Protein AF-A0A438C7K4-F1 (afdb_monomer)

Mean predicted aligned error: 8.94 Å

Secondary structure (DSSP, 8-state):
------PPPEEE-HHHHSS-EEE---HHHHHHHHTT-PPPHHHHHHHHHHHHHHHHHTT-GGGEEE--HHHHTTTT--TT------B--EEEEETTTTEEEEE-TT--PPPHHHHHHHHHHHHHS--GGGTT--PPPEEEE---PPPSSSS-HHHHHHHHHHHHHH-GGGT-TT--SS-EEEEE---B-

Foldseek 3Di:
DDPDPDWDWDWDDCLQAVDIDIDTQDPVQVVCVVVVFAHDLVNLVVLSVVVLVVCVVVVNNQQEHEHRQVVLQPQPDDPDDDDPAFFKWKWKADQVQLAIETEGLQQDDDDVSSQVVVLVVCLVVHDPVQVPPSDHGHYHYDDAHHDPDRRCNSVSLSVVVVVCVVPVCVVPVDPDDGY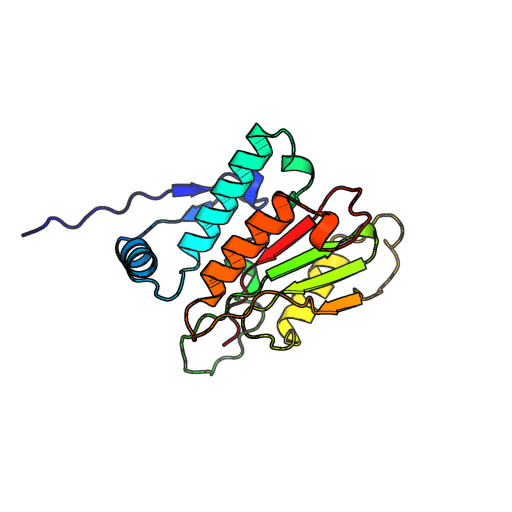TYINITHRDD

InterPro domains:
  IPR003653 Ulp1 protease family, C-terminal catalytic domain [PF02902] (84-170)
  IPR003653 Ulp1 protease family, C-terminal catalytic domain [PS50600] (1-164)
  IPR038765 Papain-like cysteine peptidase superfamily [SSF54001] (8-171)

Structure (mmCIF, N/CA/C/O backbone):
data_AF-A0A438C7K4-F1
#
_entry.id   AF-A0A438C7K4-F1
#
loop_
_atom_site.group_PDB
_atom_site.id
_atom_site.type_symbol
_atom_site.label_atom_id
_atom_site.label_alt_id
_atom_site.label_comp_id
_atom_site.label_asym_id
_atom_site.label_entity_id
_atom_site.label_seq_id
_atom_site.pdbx_PDB_ins_code
_atom_site.Cartn_x
_atom_site.Cartn_y
_atom_site.Cartn_z
_atom_site.occupancy
_atom_site.B_iso_or_equiv
_atom_site.auth_seq_id
_atom_site.auth_comp_id
_atom_site.auth_asym_id
_atom_site.auth_atom_id
_atom_site.pdbx_PDB_model_num
ATOM 1 N N . MET A 1 1 ? 29.108 11.171 -23.541 1.00 35.06 1 MET A N 1
ATOM 2 C CA . MET A 1 1 ? 29.163 11.151 -22.065 1.00 35.06 1 MET A CA 1
ATOM 3 C C . MET A 1 1 ? 27.904 11.819 -21.542 1.00 35.06 1 MET A C 1
ATOM 5 O O . MET A 1 1 ? 27.775 13.023 -21.698 1.00 35.06 1 MET A O 1
ATOM 9 N N . LEU A 1 2 ? 26.942 11.053 -21.024 1.00 44.28 2 LEU A N 1
ATOM 10 C CA . LEU A 1 2 ? 25.787 11.628 -20.329 1.00 44.28 2 LEU A CA 1
ATOM 11 C C . LEU A 1 2 ? 26.226 11.924 -18.895 1.00 44.28 2 LEU A C 1
ATOM 13 O O . LEU A 1 2 ? 26.740 11.038 -18.214 1.00 44.28 2 LEU A O 1
ATOM 17 N N . SER A 1 3 ? 26.110 13.189 -18.491 1.00 48.91 3 SER A N 1
ATOM 18 C CA . SER A 1 3 ? 26.437 13.666 -17.149 1.00 48.91 3 SER A CA 1
ATOM 19 C C . SER A 1 3 ? 25.719 12.830 -16.098 1.00 48.91 3 SER A C 1
ATOM 21 O O . SER A 1 3 ? 24.545 12.509 -16.274 1.00 48.91 3 SER A O 1
ATOM 23 N N . THR A 1 4 ? 26.400 12.534 -14.997 1.00 53.34 4 THR A N 1
ATOM 24 C CA . THR A 1 4 ? 25.807 11.967 -13.785 1.00 53.34 4 THR A CA 1
ATOM 25 C C . THR A 1 4 ? 24.569 12.780 -13.388 1.00 53.34 4 THR A C 1
ATOM 27 O O . THR A 1 4 ? 24.678 13.908 -12.904 1.00 53.34 4 THR A O 1
ATOM 30 N N . SER A 1 5 ? 23.375 12.245 -13.663 1.00 60.94 5 SER A N 1
ATOM 31 C CA . SER A 1 5 ? 22.113 12.883 -13.281 1.00 60.94 5 SER A CA 1
ATOM 32 C C . SER A 1 5 ? 22.090 13.022 -11.767 1.00 60.94 5 SER A C 1
ATOM 34 O O . SER A 1 5 ? 22.037 12.026 -11.048 1.00 60.94 5 SER A O 1
ATOM 36 N N . ARG A 1 6 ? 22.156 14.260 -11.269 1.00 68.25 6 ARG A N 1
ATOM 37 C CA . ARG A 1 6 ? 21.949 14.528 -9.846 1.00 68.25 6 ARG A CA 1
ATOM 38 C C . ARG A 1 6 ? 20.495 14.207 -9.536 1.00 68.25 6 ARG A C 1
ATOM 40 O O . ARG A 1 6 ? 19.589 14.845 -10.062 1.00 68.25 6 ARG A O 1
ATOM 47 N N . THR A 1 7 ? 20.274 13.210 -8.697 1.00 72.31 7 THR A N 1
ATOM 48 C CA . THR A 1 7 ? 18.949 12.888 -8.174 1.00 72.31 7 THR A CA 1
ATOM 49 C C . THR A 1 7 ? 18.556 13.970 -7.176 1.00 72.31 7 THR A C 1
ATOM 51 O O . THR A 1 7 ? 19.306 14.252 -6.238 1.00 72.31 7 THR A O 1
ATOM 54 N N . HIS A 1 8 ? 17.402 14.599 -7.377 1.00 80.38 8 HIS A N 1
ATOM 55 C CA . HIS A 1 8 ? 16.901 15.608 -6.451 1.00 80.38 8 HIS A CA 1
ATOM 56 C C . HIS A 1 8 ? 16.134 14.930 -5.310 1.00 80.38 8 HIS A C 1
ATOM 58 O O . HIS A 1 8 ? 15.210 14.162 -5.585 1.00 80.38 8 HIS A O 1
ATOM 64 N N . PRO A 1 9 ? 16.497 15.189 -4.040 1.00 86.19 9 PRO A N 1
ATOM 65 C CA . PRO A 1 9 ? 15.756 14.649 -2.915 1.00 86.19 9 PRO A CA 1
ATOM 66 C C . PRO A 1 9 ? 14.365 15.275 -2.869 1.00 86.19 9 PRO A C 1
ATOM 68 O O . PRO A 1 9 ? 14.196 16.473 -3.109 1.00 86.19 9 PRO A O 1
ATOM 71 N N . ILE A 1 10 ? 13.379 14.462 -2.520 1.00 88.31 10 ILE A N 1
ATOM 72 C CA . ILE A 1 10 ? 11.998 14.875 -2.334 1.00 88.31 10 ILE A CA 1
ATOM 73 C C . ILE A 1 10 ? 11.680 14.810 -0.844 1.00 88.31 10 ILE A C 1
ATOM 75 O O . ILE A 1 10 ? 11.920 13.801 -0.178 1.00 88.31 10 ILE A O 1
ATOM 79 N N . ASN A 1 11 ? 11.177 15.927 -0.324 1.00 91.50 11 ASN A N 1
ATOM 80 C CA . ASN A 1 11 ? 10.802 16.066 1.076 1.00 91.50 11 ASN A CA 1
ATOM 81 C C . ASN A 1 11 ? 9.341 15.644 1.231 1.00 91.50 11 ASN A C 1
ATOM 83 O O . ASN A 1 11 ? 8.454 16.302 0.683 1.00 91.50 11 ASN A O 1
ATOM 87 N N . PHE A 1 12 ? 9.110 14.562 1.965 1.00 91.75 12 PHE A N 1
ATOM 88 C CA . PHE A 1 12 ? 7.772 14.149 2.358 1.00 91.75 12 PHE A CA 1
ATOM 89 C C . PHE A 1 12 ? 7.345 14.946 3.595 1.00 91.75 12 PHE A C 1
ATOM 91 O O . PHE A 1 12 ? 8.105 14.991 4.570 1.00 91.75 12 PHE A O 1
ATOM 98 N N . PRO A 1 13 ? 6.172 15.597 3.551 1.00 89.94 13 PRO A N 1
ATOM 99 C CA . PRO A 1 13 ? 5.622 16.285 4.708 1.00 89.94 13 PRO A CA 1
ATOM 100 C C . PRO A 1 13 ? 5.129 15.289 5.768 1.00 89.94 13 PRO A C 1
ATOM 102 O O . PRO A 1 13 ? 4.917 14.107 5.493 1.00 89.94 13 PRO A O 1
ATOM 105 N N . ASP A 1 14 ? 4.986 15.781 6.995 1.00 89.94 14 ASP A N 1
ATOM 106 C CA . ASP A 1 14 ? 4.561 15.006 8.162 1.00 89.94 14 ASP A CA 1
ATOM 107 C C . ASP A 1 14 ? 3.074 14.624 8.137 1.00 89.94 14 ASP A C 1
ATOM 109 O O . ASP A 1 14 ? 2.692 13.613 8.719 1.00 89.94 14 ASP A O 1
ATOM 113 N N . ASP A 1 15 ? 2.241 15.364 7.411 1.00 87.69 15 ASP A N 1
ATOM 114 C CA . ASP A 1 15 ? 0.805 15.106 7.253 1.00 87.69 15 ASP A CA 1
ATOM 115 C C . ASP A 1 15 ? 0.465 13.790 6.524 1.00 87.69 15 ASP A C 1
ATOM 117 O O . ASP A 1 15 ? -0.642 13.269 6.682 1.00 87.69 15 ASP A O 1
ATOM 121 N N . VAL A 1 16 ? 1.407 13.208 5.772 1.00 88.69 16 VAL A N 1
ATOM 122 C CA . VAL A 1 16 ? 1.184 11.952 5.032 1.00 88.69 16 VAL A CA 1
ATOM 123 C C . VAL A 1 16 ? 1.319 10.728 5.937 1.00 88.69 16 VAL A C 1
ATOM 125 O O . VAL A 1 16 ? 0.455 9.851 5.921 1.00 88.69 16 VAL A O 1
ATOM 128 N N . PHE A 1 17 ? 2.416 10.654 6.698 1.00 87.12 17 PHE A N 1
ATOM 129 C CA . PHE A 1 17 ? 2.830 9.458 7.448 1.00 87.12 17 PHE A CA 1
ATOM 130 C C . PHE A 1 17 ? 2.999 9.696 8.957 1.00 87.12 17 PHE A C 1
ATOM 132 O O . PHE A 1 17 ? 3.372 8.778 9.683 1.00 87.12 17 PHE A O 1
ATOM 139 N N . GLY A 1 18 ? 2.750 10.915 9.439 1.00 85.12 18 GLY A N 1
ATOM 140 C CA . GLY A 1 18 ? 3.004 11.328 10.822 1.00 85.12 18 GLY A CA 1
ATOM 141 C C . GLY A 1 18 ? 4.457 11.722 11.105 1.00 85.12 18 GLY A C 1
ATOM 142 O O . GLY A 1 18 ? 4.770 12.125 12.222 1.00 85.12 18 GLY A O 1
ATOM 143 N N . GLU A 1 19 ? 5.345 11.622 10.114 1.00 86.31 19 GLU A N 1
ATOM 144 C CA . GLU A 1 19 ? 6.740 12.048 10.197 1.00 86.31 19 GLU A CA 1
ATOM 145 C C . GLU A 1 19 ? 7.201 12.643 8.864 1.00 86.31 19 GLU A C 1
ATOM 147 O O . GLU A 1 19 ? 6.805 12.180 7.791 1.00 86.31 19 GLU A O 1
ATOM 152 N N . SER A 1 20 ? 8.056 13.665 8.929 1.00 89.75 20 SER A N 1
ATOM 153 C CA . SER A 1 20 ? 8.717 14.190 7.735 1.00 89.75 20 SER A CA 1
ATOM 154 C C . SER A 1 20 ? 10.011 13.428 7.475 1.00 89.75 20 SER A C 1
ATOM 156 O O . SER A 1 20 ? 10.800 13.171 8.385 1.00 89.75 20 SER A O 1
ATOM 158 N N . PHE A 1 21 ? 10.257 13.077 6.218 1.00 90.25 21 PHE A N 1
ATOM 159 C CA . PHE A 1 21 ? 11.491 12.411 5.811 1.00 90.25 21 PHE A CA 1
ATOM 160 C C . PHE A 1 21 ? 11.859 12.768 4.374 1.00 90.25 21 PHE A C 1
ATOM 162 O O . PHE A 1 21 ? 11.089 13.377 3.630 1.00 90.25 21 PHE A O 1
ATOM 169 N N . LYS A 1 22 ? 13.079 12.404 3.976 1.00 90.31 22 LYS A N 1
ATOM 170 C CA . LYS A 1 22 ? 13.571 12.603 2.613 1.00 90.31 22 LYS A CA 1
ATOM 171 C C . LYS A 1 22 ? 13.694 11.266 1.913 1.00 90.31 22 LYS A C 1
ATOM 173 O O . LYS A 1 22 ? 14.242 10.322 2.472 1.00 90.31 22 LYS A O 1
ATOM 178 N N . THR A 1 23 ? 13.242 11.221 0.672 1.00 89.19 23 THR A N 1
ATOM 179 C CA . THR A 1 23 ? 13.499 10.106 -0.239 1.00 89.19 23 THR A CA 1
ATOM 180 C C . THR A 1 23 ? 13.877 10.651 -1.617 1.00 89.19 23 THR A C 1
ATOM 182 O O . THR A 1 23 ? 14.029 11.858 -1.802 1.00 89.19 23 THR A O 1
ATOM 185 N N . PHE A 1 24 ? 14.095 9.777 -2.585 1.00 88.88 24 PHE A N 1
ATOM 186 C CA . PHE A 1 24 ? 14.446 10.107 -3.959 1.00 88.88 24 PHE A CA 1
ATOM 187 C C . PHE A 1 24 ? 13.690 9.173 -4.903 1.00 88.88 24 PHE A C 1
ATOM 189 O O . PHE A 1 24 ? 13.264 8.091 -4.511 1.00 88.88 24 PHE A O 1
ATOM 196 N N . MET A 1 25 ? 13.484 9.612 -6.140 1.00 88.56 25 MET A N 1
ATOM 197 C CA . MET A 1 25 ? 12.988 8.755 -7.213 1.00 88.56 25 MET A CA 1
ATOM 198 C C . MET A 1 25 ? 14.114 8.587 -8.222 1.00 88.56 25 MET A C 1
ATOM 200 O O . MET A 1 25 ? 14.602 9.576 -8.774 1.00 88.56 25 MET A O 1
ATOM 204 N N . MET A 1 26 ? 14.561 7.350 -8.405 1.00 88.31 26 MET A N 1
ATOM 205 C CA . MET A 1 26 ? 15.666 7.025 -9.295 1.00 88.31 26 MET A CA 1
ATOM 206 C C . MET A 1 26 ? 15.185 6.824 -10.733 1.00 88.31 26 MET A C 1
ATOM 208 O O . MET A 1 26 ? 13.999 6.619 -11.001 1.00 88.31 26 MET A O 1
ATOM 212 N N . LYS A 1 27 ? 16.121 6.859 -11.685 1.00 89.38 27 LYS A N 1
ATOM 213 C CA . LYS A 1 27 ? 15.822 6.523 -13.083 1.00 89.38 27 LYS A CA 1
ATOM 214 C C . LYS A 1 27 ? 15.345 5.073 -13.189 1.00 89.38 27 LYS A C 1
ATOM 216 O O . LYS A 1 27 ? 14.398 4.792 -13.911 1.00 89.38 27 LYS A O 1
ATOM 221 N N . GLU A 1 28 ? 15.956 4.193 -12.409 1.00 88.75 28 GLU A N 1
ATOM 222 C CA . GLU A 1 28 ? 15.662 2.767 -12.319 1.00 88.75 28 GLU A CA 1
ATOM 223 C C . GLU A 1 28 ? 14.234 2.520 -11.812 1.00 88.75 28 GLU A C 1
ATOM 225 O O . GLU A 1 28 ? 13.537 1.668 -12.356 1.00 88.75 28 GLU A O 1
ATOM 230 N N . ASP A 1 29 ? 13.757 3.314 -10.842 1.00 90.31 29 ASP A N 1
ATOM 231 C CA . ASP A 1 29 ? 12.365 3.266 -10.367 1.00 90.31 29 ASP A CA 1
ATOM 232 C C . ASP A 1 29 ? 11.384 3.498 -11.528 1.00 90.31 29 ASP A C 1
ATOM 234 O O . ASP A 1 29 ? 10.427 2.747 -11.726 1.00 90.31 29 ASP A O 1
ATOM 238 N N . MET A 1 30 ? 11.660 4.514 -12.349 1.00 91.06 30 MET A N 1
ATOM 239 C CA . MET A 1 30 ? 10.835 4.849 -13.511 1.00 91.06 30 MET A CA 1
ATOM 240 C C . MET A 1 30 ? 10.937 3.784 -14.606 1.00 91.06 30 MET A C 1
ATOM 242 O O . MET A 1 30 ? 9.923 3.415 -15.195 1.00 91.06 30 MET A O 1
ATOM 246 N N . GLU A 1 31 ? 12.139 3.263 -14.863 1.00 92.88 31 GLU A N 1
ATOM 247 C CA . GLU A 1 31 ? 12.378 2.190 -15.833 1.00 92.88 31 GLU A CA 1
ATOM 248 C C . GLU A 1 31 ? 11.637 0.898 -15.463 1.00 92.88 31 GLU A C 1
ATOM 250 O O . GLU A 1 31 ? 11.093 0.233 -16.350 1.00 92.88 31 GLU A O 1
ATOM 255 N N . MET A 1 32 ? 11.556 0.563 -14.171 1.00 91.06 32 MET A N 1
ATOM 256 C CA . MET A 1 32 ? 10.768 -0.571 -13.686 1.00 91.06 32 MET A CA 1
ATOM 257 C C . MET A 1 32 ? 9.273 -0.373 -13.953 1.00 91.06 32 MET A C 1
ATOM 259 O O . MET A 1 32 ? 8.646 -1.272 -14.514 1.00 91.06 32 MET A O 1
ATOM 263 N N . ILE A 1 33 ? 8.727 0.813 -13.653 1.00 93.06 33 ILE A N 1
ATOM 264 C CA . ILE A 1 33 ? 7.311 1.135 -13.899 1.00 93.06 33 ILE A CA 1
ATOM 265 C C . ILE A 1 33 ? 6.956 1.054 -15.388 1.00 93.06 33 ILE A C 1
ATOM 267 O O . ILE A 1 33 ? 5.996 0.379 -15.757 1.00 93.06 33 ILE A O 1
ATOM 271 N N . ILE A 1 34 ? 7.720 1.716 -16.266 1.00 94.50 34 ILE A N 1
ATOM 272 C CA . ILE A 1 34 ? 7.406 1.738 -17.709 1.00 94.50 34 ILE A CA 1
ATOM 273 C C . ILE A 1 34 ? 7.586 0.367 -18.368 1.00 94.50 34 ILE A C 1
ATOM 275 O O . ILE A 1 34 ? 6.942 0.079 -19.373 1.00 94.50 34 ILE A O 1
ATOM 279 N N . SER A 1 35 ? 8.439 -0.484 -17.792 1.00 95.12 35 SER A N 1
ATOM 280 C CA . SER A 1 35 ? 8.675 -1.849 -18.268 1.00 95.12 35 SER A CA 1
ATOM 281 C C . SER A 1 35 ? 7.743 -2.876 -17.621 1.00 95.12 35 SER A C 1
ATOM 283 O O . SER A 1 35 ? 7.927 -4.067 -17.853 1.00 95.12 35 SER A O 1
ATOM 285 N N . SER A 1 36 ? 6.770 -2.446 -16.803 1.00 92.25 36 SER A N 1
ATOM 286 C CA . SER A 1 36 ? 5.857 -3.333 -16.061 1.00 92.25 36 SER A CA 1
ATOM 287 C C . SER A 1 36 ? 6.584 -4.383 -15.202 1.00 92.25 36 SER A C 1
ATOM 289 O O . SER A 1 36 ? 6.162 -5.532 -15.116 1.00 92.25 36 SER A O 1
ATOM 291 N N . LYS A 1 37 ? 7.704 -3.993 -14.582 1.00 92.69 37 LYS A N 1
ATOM 292 C CA . LYS A 1 37 ? 8.476 -4.813 -13.629 1.00 92.69 37 LYS A CA 1
ATOM 293 C C . LYS A 1 37 ? 8.071 -4.509 -12.186 1.00 92.69 37 LYS A C 1
ATOM 295 O O . LYS A 1 37 ? 7.199 -3.676 -11.965 1.00 92.69 37 LYS A O 1
ATOM 300 N N . GLU A 1 38 ? 8.703 -5.166 -11.215 1.00 90.56 38 GLU A N 1
ATOM 301 C CA . GLU A 1 38 ? 8.428 -4.975 -9.786 1.00 90.56 38 GLU A CA 1
ATOM 302 C C . GLU A 1 38 ? 8.409 -3.490 -9.387 1.00 90.56 38 GLU A C 1
ATOM 304 O O . GLU A 1 38 ? 9.283 -2.707 -9.759 1.00 90.56 38 GLU A O 1
ATOM 309 N N . VAL A 1 39 ? 7.384 -3.097 -8.630 1.00 90.50 39 VAL A N 1
ATOM 310 C CA . VAL A 1 39 ? 7.235 -1.721 -8.143 1.00 90.50 39 VAL A CA 1
ATOM 311 C C . VAL A 1 39 ? 8.117 -1.527 -6.917 1.00 90.50 39 VAL A C 1
ATOM 313 O O . VAL A 1 39 ? 8.021 -2.289 -5.954 1.00 90.50 39 VAL A O 1
ATOM 316 N N . SER A 1 40 ? 8.940 -0.479 -6.917 1.00 88.38 40 SER A N 1
ATOM 317 C CA . SER A 1 40 ? 9.793 -0.168 -5.772 1.00 88.38 40 SER A CA 1
ATOM 318 C C . SER A 1 40 ? 9.025 0.479 -4.618 1.00 88.38 40 SER A C 1
ATOM 320 O O . SER A 1 40 ? 7.977 1.108 -4.798 1.00 88.38 40 SER A O 1
ATOM 322 N N . SER A 1 41 ? 9.601 0.404 -3.417 1.00 85.50 41 SER A N 1
ATOM 323 C CA . SER A 1 41 ? 9.055 1.070 -2.230 1.0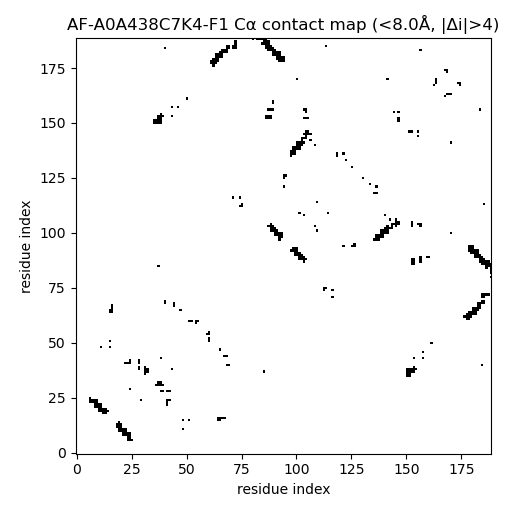0 85.50 41 SER A CA 1
ATOM 324 C C . SER A 1 41 ? 8.920 2.577 -2.419 1.00 85.50 41 SER A C 1
ATOM 326 O O . SER A 1 41 ? 7.932 3.162 -1.981 1.00 85.50 41 SER A O 1
ATOM 328 N N . ASN A 1 42 ? 9.869 3.207 -3.119 1.00 88.50 42 ASN A N 1
ATOM 329 C CA . ASN A 1 42 ? 9.802 4.633 -3.421 1.00 88.50 42 ASN A CA 1
ATOM 330 C C . ASN A 1 42 ? 8.579 4.949 -4.286 1.00 88.50 42 ASN A C 1
ATOM 332 O O . ASN A 1 42 ? 7.824 5.857 -3.949 1.00 88.50 42 ASN A O 1
ATOM 336 N N . CYS A 1 43 ? 8.322 4.171 -5.343 1.00 91.62 43 CYS A N 1
ATOM 337 C CA . CYS A 1 43 ? 7.127 4.341 -6.172 1.00 91.62 43 CYS A CA 1
ATOM 338 C C . CYS A 1 43 ? 5.828 4.229 -5.360 1.00 91.62 43 CYS A C 1
ATOM 340 O O . CYS A 1 43 ? 4.936 5.063 -5.527 1.00 91.62 43 CYS A O 1
ATOM 342 N N . ILE A 1 44 ? 5.731 3.253 -4.449 1.00 91.12 44 ILE A N 1
ATOM 343 C CA . ILE A 1 44 ? 4.569 3.109 -3.558 1.00 91.12 44 ILE A CA 1
ATOM 344 C C . ILE A 1 44 ? 4.415 4.331 -2.641 1.00 91.12 44 ILE A C 1
ATOM 346 O O . ILE A 1 44 ? 3.311 4.867 -2.532 1.00 91.12 44 ILE A O 1
ATOM 350 N N . LEU A 1 45 ? 5.504 4.821 -2.035 1.00 91.12 45 LEU A N 1
ATOM 351 C CA . LEU A 1 45 ? 5.491 6.026 -1.194 1.00 91.12 45 LEU A CA 1
ATOM 352 C C . LEU A 1 45 ? 4.989 7.254 -1.963 1.00 91.12 45 LEU A C 1
ATOM 354 O O . LEU A 1 45 ? 4.095 7.956 -1.485 1.00 91.12 45 LEU A O 1
ATOM 358 N N . TYR A 1 46 ? 5.502 7.493 -3.175 1.00 92.69 46 TYR A N 1
ATOM 359 C CA . TYR A 1 46 ? 5.026 8.590 -4.028 1.00 92.69 46 TYR A CA 1
ATOM 360 C C . TYR A 1 46 ? 3.554 8.445 -4.382 1.00 92.69 46 TYR A C 1
ATOM 362 O O . TYR A 1 46 ? 2.820 9.435 -4.394 1.00 92.69 46 TYR A O 1
ATOM 370 N N . TYR A 1 47 ? 3.104 7.223 -4.655 1.00 94.38 47 TYR A N 1
ATOM 371 C CA . TYR A 1 47 ? 1.712 6.979 -4.984 1.00 94.38 47 TYR A CA 1
ATOM 372 C C . TYR A 1 47 ? 0.779 7.237 -3.794 1.00 94.38 47 TYR A C 1
ATOM 374 O O . TYR A 1 47 ? -0.267 7.864 -3.965 1.00 94.38 47 TYR A O 1
ATOM 382 N N . ILE A 1 48 ? 1.174 6.827 -2.586 1.00 92.94 48 ILE A N 1
ATOM 383 C CA . ILE A 1 48 ? 0.452 7.148 -1.348 1.00 92.94 48 ILE A CA 1
ATOM 384 C C . ILE A 1 48 ? 0.364 8.664 -1.162 1.00 92.94 48 ILE A C 1
ATOM 386 O O . ILE A 1 48 ? -0.725 9.188 -0.933 1.00 92.94 48 ILE A O 1
ATOM 390 N N . TRP A 1 49 ? 1.471 9.389 -1.331 1.00 93.62 49 TRP A N 1
ATOM 391 C CA . TRP A 1 49 ? 1.458 10.848 -1.214 1.00 93.62 49 TRP A CA 1
ATOM 392 C C . TRP A 1 49 ? 0.559 11.510 -2.261 1.00 93.62 49 TRP A C 1
ATOM 394 O O . TRP A 1 49 ? -0.208 12.418 -1.941 1.00 93.62 49 TRP A O 1
ATOM 404 N N . HIS A 1 50 ? 0.570 11.014 -3.499 1.00 94.44 50 HIS A N 1
ATOM 405 C CA . HIS A 1 50 ? -0.350 11.462 -4.544 1.00 94.44 50 HIS A CA 1
ATOM 406 C C . HIS A 1 50 ? -1.821 11.243 -4.165 1.00 94.44 50 HIS A C 1
ATOM 408 O O . HIS A 1 50 ? -2.646 12.141 -4.343 1.00 94.44 50 HIS A O 1
ATOM 414 N N . LEU A 1 51 ? -2.165 10.075 -3.613 1.00 93.88 51 LEU A N 1
ATOM 415 C CA . LEU A 1 51 ? -3.513 9.801 -3.110 1.00 93.88 51 LEU A CA 1
ATOM 416 C C . LEU A 1 51 ? -3.881 10.716 -1.936 1.00 93.88 51 LEU A C 1
ATOM 418 O O . LEU A 1 51 ? -4.985 11.256 -1.916 1.00 93.88 51 LEU A O 1
ATOM 422 N N . HIS A 1 52 ? -2.959 10.937 -0.999 1.00 91.38 52 HIS A N 1
ATOM 423 C CA . HIS A 1 52 ? -3.157 11.836 0.134 1.00 91.38 52 HIS A CA 1
ATOM 424 C C . HIS A 1 52 ? -3.450 13.273 -0.321 1.00 91.38 52 HIS A C 1
ATOM 426 O O . HIS A 1 52 ? -4.421 13.876 0.130 1.00 91.38 52 HIS A O 1
ATOM 432 N N . ARG A 1 53 ? -2.706 13.798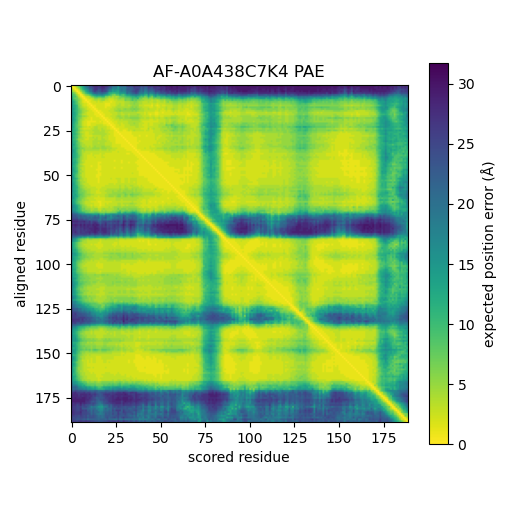 -1.303 1.00 94.19 53 ARG A N 1
ATOM 433 C CA . ARG A 1 53 ? -2.985 15.122 -1.884 1.00 94.19 53 ARG A CA 1
ATOM 434 C C . ARG A 1 53 ? -4.384 15.212 -2.489 1.00 94.19 53 ARG A C 1
ATOM 436 O O . ARG A 1 53 ? -5.097 16.175 -2.236 1.00 94.19 53 ARG A O 1
ATOM 443 N N . LYS A 1 54 ? -4.821 14.176 -3.209 1.00 94.31 54 LYS A N 1
ATOM 444 C CA . LYS A 1 54 ? -6.199 14.115 -3.725 1.00 94.31 54 LYS A CA 1
ATOM 445 C C . LYS A 1 54 ? -7.246 14.095 -2.614 1.00 94.31 54 LYS A C 1
ATOM 447 O O . LYS A 1 54 ? -8.318 14.671 -2.778 1.00 94.31 54 LYS A O 1
ATOM 452 N N . LEU A 1 55 ? -6.954 13.432 -1.497 1.00 90.38 55 LEU A N 1
ATOM 453 C CA . LEU A 1 55 ? -7.828 13.431 -0.328 1.00 90.38 55 LEU A CA 1
ATOM 454 C C . LEU A 1 55 ? -7.894 14.811 0.336 1.00 90.38 55 LEU A C 1
ATOM 456 O O . LEU A 1 55 ? -8.976 15.197 0.776 1.00 90.38 55 LEU A O 1
ATOM 460 N N 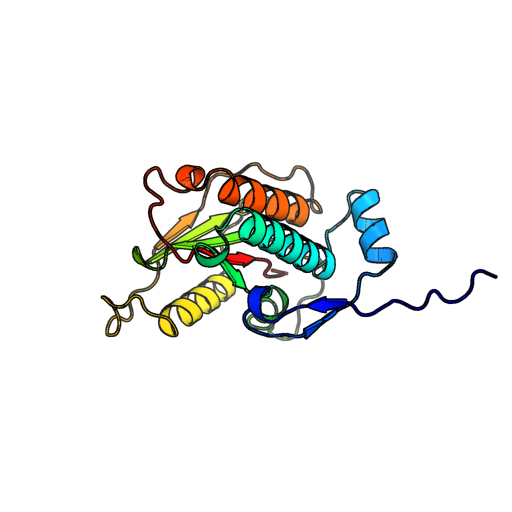. ILE A 1 56 ? -6.791 15.566 0.383 1.00 92.50 56 ILE A N 1
ATOM 461 C CA . ILE A 1 56 ? -6.789 16.964 0.846 1.00 92.50 56 ILE A CA 1
ATOM 462 C C . ILE A 1 56 ? -7.698 17.810 -0.049 1.00 92.50 56 ILE A C 1
ATOM 464 O O . ILE A 1 56 ? -8.617 18.454 0.458 1.00 92.50 56 ILE A O 1
ATOM 468 N N . ASP A 1 57 ? -7.505 17.744 -1.369 1.00 95.50 57 ASP A N 1
ATOM 469 C CA . ASP A 1 57 ? -8.303 18.504 -2.340 1.00 95.50 57 ASP A CA 1
ATOM 470 C C . ASP A 1 57 ? -9.804 18.176 -2.220 1.00 95.50 57 ASP A C 1
ATOM 472 O O . ASP A 1 57 ? -10.663 19.055 -2.309 1.00 95.50 57 ASP A O 1
ATOM 476 N N . ALA A 1 58 ? -10.127 16.909 -1.943 1.00 92.00 58 ALA A N 1
ATOM 477 C CA . ALA A 1 58 ? -11.491 16.434 -1.722 1.00 92.00 58 ALA A CA 1
ATOM 478 C C . ALA A 1 58 ? -12.045 16.712 -0.309 1.00 92.00 58 ALA A C 1
ATOM 480 O O . ALA A 1 58 ? -13.199 16.371 -0.042 1.00 92.00 58 ALA A O 1
ATOM 481 N N . LYS A 1 59 ? -11.259 17.300 0.607 1.00 91.69 59 LYS A N 1
ATOM 482 C CA . LYS A 1 59 ? -11.595 17.487 2.037 1.00 91.69 59 LYS A CA 1
ATOM 483 C C . LYS A 1 59 ? -11.945 16.174 2.750 1.00 91.69 59 LYS A C 1
ATOM 485 O O . LYS A 1 59 ? -12.869 16.095 3.559 1.00 91.69 59 LYS A O 1
ATOM 490 N N . GLN A 1 60 ? -11.217 15.117 2.411 1.00 85.69 60 GLN A N 1
ATOM 491 C CA . GLN A 1 60 ? -11.388 13.762 2.933 1.00 85.69 60 GLN A CA 1
ATOM 492 C C . GLN A 1 60 ? -10.141 13.222 3.642 1.00 85.69 60 GLN A C 1
ATOM 494 O O . GLN A 1 60 ? -10.198 12.104 4.150 1.00 85.69 60 GLN A O 1
ATOM 499 N N . ALA A 1 61 ? -9.046 13.988 3.708 1.00 83.25 61 ALA A N 1
ATOM 500 C CA . ALA A 1 61 ? -7.777 13.555 4.301 1.00 83.25 61 ALA A CA 1
ATOM 501 C C . ALA A 1 61 ? -7.931 13.013 5.731 1.00 83.25 61 ALA A C 1
ATOM 503 O O . ALA A 1 61 ? -7.436 11.932 6.018 1.00 83.25 61 ALA A O 1
ATOM 504 N N . GLU A 1 62 ? -8.732 13.663 6.581 1.00 82.12 62 GLU A N 1
ATOM 505 C CA . GLU A 1 62 ? -8.975 13.247 7.977 1.00 82.12 62 GLU A CA 1
ATOM 506 C C . GLU A 1 62 ? -9.605 11.849 8.129 1.00 82.12 62 GLU A C 1
ATOM 508 O O . GLU A 1 62 ? -9.661 11.286 9.224 1.00 82.12 62 GLU A O 1
ATOM 513 N N . ARG A 1 63 ? -10.126 11.266 7.043 1.00 79.94 63 ARG A N 1
ATOM 514 C CA . ARG A 1 63 ? -10.727 9.927 7.069 1.00 79.94 63 ARG A CA 1
ATOM 515 C C . ARG A 1 63 ? -9.688 8.813 6.970 1.00 79.94 63 ARG A C 1
ATOM 517 O O . ARG A 1 63 ? -10.007 7.681 7.339 1.00 79.94 63 ARG A O 1
ATOM 524 N N . TYR A 1 64 ? -8.483 9.118 6.500 1.00 83.69 64 TYR A N 1
ATOM 525 C CA . TYR A 1 64 ? -7.455 8.140 6.164 1.00 83.69 64 TYR A CA 1
ATOM 526 C C . TYR A 1 64 ? -6.145 8.472 6.871 1.00 83.69 64 TYR A C 1
ATOM 528 O O . TYR A 1 64 ? -5.761 9.628 6.991 1.00 83.69 64 TYR A O 1
ATOM 536 N N . VAL A 1 65 ? -5.448 7.433 7.308 1.00 83.81 65 VAL A N 1
ATOM 537 C CA . VAL A 1 65 ? -4.099 7.501 7.860 1.00 83.81 65 VAL A CA 1
ATOM 538 C C . VAL A 1 65 ? -3.258 6.498 7.083 1.00 83.81 65 VAL A C 1
ATOM 540 O O . VAL A 1 65 ? -3.664 5.350 6.898 1.00 83.81 65 VAL A O 1
ATOM 543 N N . PHE A 1 66 ? -2.094 6.918 6.608 1.00 86.56 66 PHE A N 1
ATOM 544 C CA . PHE A 1 66 ? -1.168 6.030 5.916 1.00 86.56 66 PHE A CA 1
ATOM 545 C C . PHE A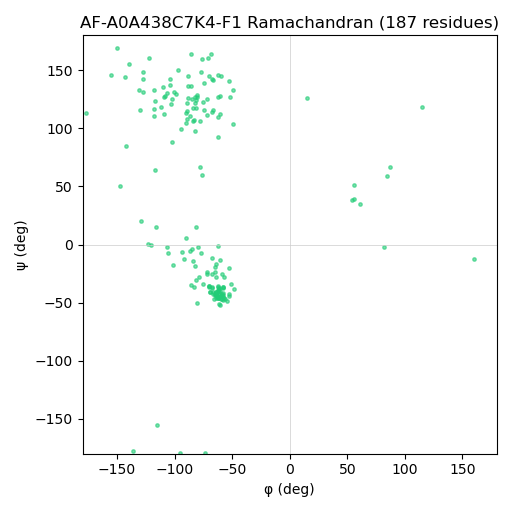 1 66 ? -0.005 5.671 6.830 1.00 86.56 66 PHE A C 1
ATOM 547 O O . PHE A 1 66 ? 0.483 6.504 7.588 1.00 86.56 66 PHE A O 1
ATOM 554 N N . VAL A 1 67 ? 0.448 4.423 6.742 1.00 83.19 67 VAL A N 1
ATOM 555 C CA . VAL A 1 67 ? 1.660 3.960 7.422 1.00 83.19 67 VAL A CA 1
ATOM 556 C C . VAL A 1 67 ? 2.777 3.834 6.400 1.00 83.19 67 VAL A C 1
ATOM 558 O O . VAL A 1 67 ? 2.561 3.340 5.294 1.00 83.19 67 VAL A O 1
ATOM 561 N N . ASN A 1 68 ? 3.973 4.283 6.772 1.00 83.50 68 ASN A N 1
ATOM 562 C CA . ASN A 1 68 ? 5.149 4.183 5.923 1.00 83.50 68 ASN A CA 1
ATOM 563 C C . ASN A 1 68 ? 5.564 2.698 5.750 1.00 83.50 68 ASN A C 1
ATOM 565 O O . ASN A 1 68 ? 5.996 2.093 6.738 1.00 83.50 68 ASN A O 1
ATOM 569 N N . PRO A 1 69 ? 5.491 2.103 4.534 1.00 77.69 69 PRO A N 1
ATOM 570 C CA . PRO A 1 69 ? 5.903 0.716 4.264 1.00 77.69 69 PRO A CA 1
ATOM 571 C C . PRO A 1 69 ? 7.278 0.346 4.820 1.00 77.69 69 PRO A C 1
ATOM 573 O O . PRO A 1 69 ? 7.487 -0.756 5.331 1.00 77.69 69 PRO A O 1
ATOM 576 N N . ALA A 1 70 ? 8.230 1.279 4.743 1.00 72.12 70 ALA A N 1
ATOM 577 C CA . ALA A 1 70 ? 9.616 1.026 5.114 1.00 72.12 70 ALA A CA 1
ATOM 578 C C . ALA A 1 70 ? 9.795 0.712 6.610 1.00 72.12 70 ALA A C 1
ATOM 580 O O . ALA A 1 70 ? 10.772 0.062 6.985 1.00 72.12 70 ALA A O 1
ATOM 581 N N . LEU A 1 71 ? 8.860 1.147 7.462 1.00 67.69 71 LEU A N 1
ATOM 582 C CA . LEU A 1 71 ? 8.883 0.869 8.900 1.00 67.69 71 LEU A CA 1
ATOM 583 C C . LEU A 1 71 ? 8.386 -0.543 9.231 1.00 67.69 71 LEU A C 1
ATOM 585 O O . LEU A 1 71 ? 8.806 -1.128 10.224 1.00 67.69 71 LEU A O 1
ATOM 589 N N . VAL A 1 72 ? 7.518 -1.103 8.390 1.00 65.62 72 VAL A N 1
ATOM 590 C CA . VAL A 1 72 ? 6.872 -2.402 8.623 1.00 65.62 72 VAL A CA 1
ATOM 591 C C . VAL A 1 72 ? 7.766 -3.547 8.131 1.00 65.62 72 VAL A C 1
ATOM 593 O O . VAL A 1 72 ? 7.864 -4.584 8.778 1.00 65.62 72 VAL A O 1
ATOM 596 N N . SER A 1 73 ? 8.514 -3.327 7.044 1.00 58.44 73 SER A N 1
ATOM 597 C CA . SER A 1 73 ? 9.428 -4.316 6.448 1.00 58.44 73 SER A CA 1
ATOM 598 C C . SER A 1 73 ? 10.613 -4.736 7.338 1.00 58.44 73 SER A C 1
ATOM 600 O O . SER A 1 73 ? 11.239 -5.751 7.053 1.00 58.44 73 SER A O 1
ATOM 602 N N . LYS A 1 74 ? 10.957 -3.982 8.393 1.00 51.00 74 LYS A N 1
ATOM 603 C CA . LYS A 1 74 ? 12.109 -4.280 9.274 1.00 51.00 74 LYS A CA 1
ATOM 604 C C . LYS A 1 74 ? 11.775 -5.145 10.490 1.00 51.00 74 LYS A C 1
ATOM 606 O O . LYS A 1 74 ? 12.690 -5.614 11.157 1.00 51.00 74 LYS A O 1
ATOM 611 N N . ALA A 1 75 ? 10.496 -5.348 10.796 1.00 43.25 75 ALA A N 1
ATOM 612 C CA . ALA A 1 75 ? 10.073 -6.030 12.018 1.00 43.25 75 ALA A CA 1
ATOM 613 C C . ALA A 1 75 ? 10.048 -7.573 11.913 1.00 43.25 75 ALA A C 1
ATOM 615 O O . ALA A 1 75 ? 9.821 -8.221 12.927 1.00 43.25 75 ALA A O 1
ATOM 616 N N . GLY A 1 76 ? 10.323 -8.152 10.732 1.00 43.88 76 GLY A N 1
ATOM 617 C CA . GLY A 1 76 ? 10.311 -9.607 10.482 1.00 43.88 76 GLY A CA 1
ATOM 618 C C . GLY A 1 76 ? 11.661 -10.234 10.091 1.00 43.88 76 GLY A C 1
ATOM 619 O O . GLY A 1 76 ? 11.691 -11.335 9.554 1.00 43.88 76 GLY A O 1
ATOM 620 N N . MET A 1 77 ? 12.800 -9.555 10.287 1.00 41.47 77 MET A N 1
ATOM 621 C CA . MET A 1 77 ? 14.094 -10.090 9.830 1.00 41.47 77 MET A CA 1
ATOM 622 C C . MET A 1 77 ? 14.843 -10.855 10.929 1.00 41.47 77 MET A C 1
ATOM 624 O O . MET A 1 77 ? 15.555 -10.266 11.740 1.00 41.47 77 MET A O 1
ATOM 628 N N . GLY A 1 78 ? 14.744 -12.186 10.888 1.00 39.06 78 GLY A N 1
ATOM 629 C CA . GLY A 1 78 ? 15.866 -13.055 11.244 1.00 39.06 78 GLY A CA 1
ATOM 630 C C . GLY A 1 78 ? 16.908 -13.036 10.117 1.00 39.06 78 GLY A C 1
ATOM 631 O O . GLY A 1 78 ? 16.557 -13.026 8.938 1.00 39.06 78 GLY A O 1
ATOM 632 N N . GLU A 1 79 ? 18.194 -12.988 10.458 1.00 38.44 79 GLU A N 1
ATOM 633 C CA . GLU A 1 79 ? 19.296 -13.019 9.490 1.00 38.44 79 GLU A CA 1
ATOM 634 C C . GLU A 1 79 ? 19.284 -14.351 8.707 1.00 38.44 79 GLU A C 1
ATOM 636 O O . GLU A 1 79 ? 19.612 -15.388 9.281 1.00 38.44 79 GLU A O 1
ATOM 641 N N . GLY A 1 80 ? 18.939 -14.370 7.407 1.00 40.38 80 GLY A N 1
ATOM 642 C CA . GLY A 1 80 ? 19.297 -15.543 6.589 1.00 40.38 80 GLY A CA 1
ATOM 643 C C . GLY A 1 80 ? 18.594 -15.874 5.267 1.00 40.38 80 GLY A C 1
ATOM 644 O O . GLY A 1 80 ? 19.133 -16.723 4.558 1.00 40.38 80 GLY A O 1
ATOM 645 N N . SER A 1 81 ? 17.462 -15.289 4.864 1.00 38.38 81 SER A N 1
ATOM 646 C CA . SER A 1 81 ? 16.800 -15.719 3.613 1.00 38.38 81 SER A CA 1
ATOM 647 C C . SER A 1 81 ? 17.273 -14.936 2.379 1.00 38.38 81 SER A C 1
ATOM 649 O O . SER A 1 81 ? 17.037 -13.741 2.221 1.00 38.38 81 SER A O 1
ATOM 651 N N . LYS A 1 82 ? 17.965 -15.649 1.481 1.00 46.91 82 LYS A N 1
ATOM 652 C CA . LYS A 1 82 ? 18.280 -15.230 0.111 1.00 46.91 82 LYS A CA 1
ATOM 653 C C . LYS A 1 82 ? 17.094 -15.545 -0.807 1.00 46.91 82 LYS A C 1
ATOM 655 O O . LYS A 1 82 ? 16.926 -16.703 -1.156 1.00 46.91 82 LYS A O 1
ATOM 660 N N . GLU A 1 83 ? 16.352 -14.517 -1.207 1.00 39.59 83 GLU A N 1
ATOM 661 C CA . GLU A 1 83 ? 15.854 -14.245 -2.569 1.00 39.59 83 GLU A CA 1
ATOM 662 C C . GLU A 1 83 ? 15.107 -12.897 -2.516 1.00 39.59 83 GLU A C 1
ATOM 664 O O . GLU A 1 83 ? 14.115 -12.745 -1.817 1.00 39.59 83 GLU A O 1
ATOM 669 N N . ASN A 1 84 ? 15.646 -11.870 -3.182 1.00 45.56 84 ASN A N 1
ATOM 670 C CA . ASN A 1 84 ? 15.163 -10.482 -3.119 1.00 45.56 84 ASN A CA 1
ATOM 671 C C . ASN A 1 84 ? 13.879 -10.276 -3.953 1.00 45.56 84 ASN A C 1
ATOM 673 O O . ASN A 1 84 ? 13.904 -9.484 -4.893 1.00 45.56 84 ASN A O 1
ATOM 677 N N . SER A 1 85 ? 12.782 -10.981 -3.666 1.00 58.06 85 SER A N 1
ATOM 678 C CA . SER A 1 85 ? 11.482 -10.663 -4.273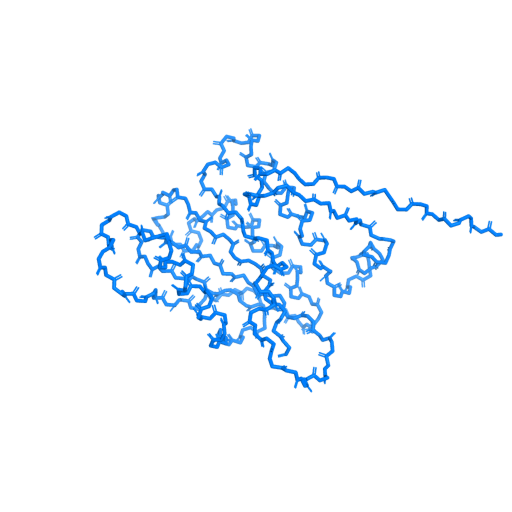 1.00 58.06 85 SER A CA 1
ATOM 679 C C . SER A 1 85 ? 10.611 -9.905 -3.275 1.00 58.06 85 SER A C 1
ATOM 681 O O . SER A 1 85 ? 10.412 -10.331 -2.141 1.00 58.06 85 SER A O 1
ATOM 683 N N . PHE A 1 86 ? 10.127 -8.731 -3.681 1.00 71.44 86 PHE A N 1
ATOM 684 C CA . PHE A 1 86 ? 9.251 -7.899 -2.862 1.00 71.44 86 PHE A CA 1
ATOM 685 C C . PHE A 1 86 ? 7.790 -8.282 -3.111 1.00 71.44 86 PHE A C 1
ATOM 687 O O . PHE A 1 86 ? 7.224 -7.930 -4.147 1.00 71.44 86 PHE A O 1
ATOM 694 N N . HIS A 1 87 ? 7.140 -8.945 -2.151 1.00 84.25 87 HIS A N 1
ATOM 695 C CA . HIS A 1 87 ? 5.699 -9.201 -2.235 1.00 84.25 87 HIS A CA 1
ATOM 696 C C . HIS A 1 87 ? 4.872 -8.083 -1.592 1.00 84.25 87 HIS A C 1
ATOM 698 O O . HIS A 1 87 ? 4.780 -7.992 -0.374 1.00 84.25 87 HIS A O 1
ATOM 704 N N . TRP A 1 88 ? 4.237 -7.225 -2.391 1.00 89.50 88 TRP A N 1
ATOM 705 C CA . TRP A 1 88 ? 3.387 -6.150 -1.873 1.00 89.50 88 TRP A CA 1
ATOM 706 C C . TRP A 1 88 ? 1.979 -6.642 -1.512 1.00 89.50 88 TRP A C 1
ATOM 708 O O . TRP A 1 88 ? 1.228 -7.119 -2.363 1.00 89.50 88 TRP A O 1
ATOM 718 N N . VAL A 1 89 ? 1.578 -6.402 -0.261 1.00 90.25 89 VAL A N 1
ATOM 719 C CA . VAL A 1 89 ? 0.228 -6.679 0.261 1.00 90.25 89 VAL A CA 1
ATOM 720 C C . VAL A 1 89 ? -0.369 -5.447 0.927 1.00 90.25 89 VAL A C 1
ATOM 722 O O . VAL A 1 89 ? 0.358 -4.653 1.527 1.00 90.25 89 VAL A O 1
ATOM 725 N N . LEU A 1 90 ? -1.694 -5.303 0.859 1.00 90.75 90 LEU A N 1
ATOM 726 C CA . LEU A 1 90 ? -2.441 -4.214 1.491 1.00 90.75 90 LEU A CA 1
ATOM 727 C C . LEU A 1 90 ? -3.198 -4.731 2.718 1.00 90.75 90 LEU A C 1
ATOM 729 O O . LEU A 1 90 ? -3.964 -5.689 2.630 1.00 90.75 90 LEU A O 1
ATOM 733 N N . VAL A 1 91 ? -3.045 -4.036 3.844 1.00 90.00 91 VAL A N 1
ATOM 734 C CA . VAL A 1 91 ? -3.881 -4.205 5.031 1.00 90.00 91 VAL A CA 1
ATOM 735 C C . VAL A 1 91 ? -4.630 -2.909 5.312 1.00 90.00 91 VAL A C 1
ATOM 737 O O . VAL A 1 91 ? -4.030 -1.854 5.509 1.00 90.00 91 VAL A O 1
ATOM 740 N N . THR A 1 92 ? -5.958 -2.985 5.368 1.00 88.56 92 THR A N 1
ATOM 741 C CA . THR A 1 92 ? -6.790 -1.860 5.818 1.00 88.56 92 THR A CA 1
ATOM 742 C C . THR A 1 92 ? -7.374 -2.157 7.186 1.00 88.56 92 THR A C 1
ATOM 744 O O . THR A 1 92 ? -8.002 -3.203 7.368 1.00 88.56 92 THR A O 1
ATOM 747 N N . LEU A 1 93 ? -7.204 -1.238 8.136 1.00 85.69 93 LEU A N 1
ATOM 748 C CA . LEU A 1 93 ? -7.726 -1.399 9.492 1.00 85.69 93 LEU A CA 1
ATOM 749 C C . LEU A 1 93 ? -9.017 -0.612 9.704 1.00 85.69 93 LEU A C 1
ATOM 751 O O . LEU A 1 93 ? -9.077 0.592 9.457 1.00 85.69 93 LEU A O 1
ATOM 755 N N . GLU A 1 94 ? -10.025 -1.283 10.256 1.00 84.00 94 GLU A N 1
ATOM 756 C CA . GLU A 1 94 ? -11.215 -0.660 10.826 1.00 84.00 94 GLU A CA 1
ATOM 757 C C . GLU A 1 94 ? -11.100 -0.656 12.353 1.00 84.00 94 GLU A C 1
ATOM 759 O O . GLU A 1 94 ? -11.561 -1.564 13.055 1.00 84.00 94 GLU A O 1
ATOM 764 N N . MET A 1 95 ? -10.483 0.403 12.878 1.00 77.56 95 MET A N 1
ATOM 765 C CA . MET A 1 95 ? -10.131 0.521 14.298 1.00 77.56 95 MET A CA 1
ATOM 766 C C . MET A 1 95 ? -11.341 0.404 15.230 1.00 77.56 95 MET A C 1
ATOM 768 O O . MET A 1 95 ? -11.257 -0.207 16.290 1.00 77.56 95 MET A O 1
ATOM 772 N N . LYS A 1 96 ? -12.507 0.934 14.836 1.00 77.94 96 LYS A N 1
ATOM 773 C CA . LYS A 1 96 ? -13.718 0.883 15.674 1.00 77.94 96 LYS A CA 1
ATOM 774 C C . LYS A 1 96 ? -14.272 -0.524 15.862 1.00 77.94 96 LYS A C 1
ATOM 776 O O . LYS A 1 96 ? -14.783 -0.830 16.939 1.00 77.94 96 LYS A O 1
ATOM 781 N N . LYS A 1 97 ? -14.203 -1.355 14.819 1.00 80.81 97 LYS A N 1
ATOM 782 C CA . LYS A 1 97 ? -14.697 -2.737 14.854 1.00 80.81 97 LYS A CA 1
ATOM 783 C C . LYS A 1 97 ? -13.608 -3.746 15.209 1.00 80.81 97 LYS A C 1
ATOM 785 O O . LYS A 1 97 ? -13.938 -4.906 15.429 1.00 80.81 97 LYS A O 1
ATOM 790 N N . MET A 1 98 ? -12.351 -3.308 15.309 1.00 84.38 98 MET A N 1
ATOM 791 C CA . MET A 1 98 ? -11.186 -4.178 15.463 1.00 84.38 98 MET A CA 1
ATOM 792 C C . MET A 1 98 ? 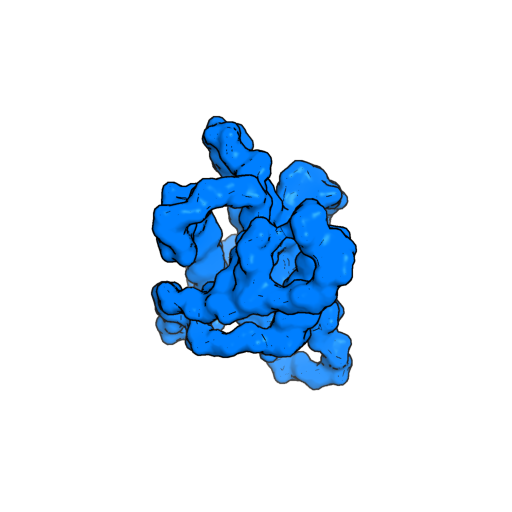-11.111 -5.216 14.334 1.00 84.38 98 MET A C 1
ATOM 794 O O . MET A 1 98 ? -11.029 -6.414 14.595 1.00 84.38 98 MET A O 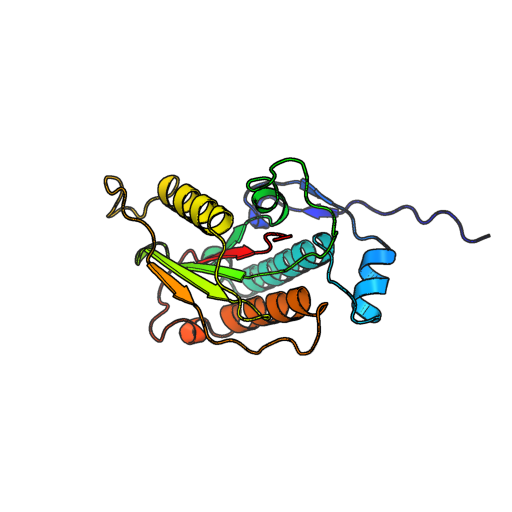1
ATOM 798 N N . ILE A 1 99 ? -11.196 -4.767 13.078 1.00 86.44 99 ILE A N 1
ATOM 799 C CA . ILE A 1 99 ? -11.100 -5.643 11.899 1.00 86.44 99 ILE A CA 1
ATOM 800 C C . ILE A 1 99 ? -9.884 -5.241 11.064 1.00 86.44 99 ILE A C 1
ATOM 802 O O . ILE A 1 99 ? -9.696 -4.058 10.781 1.00 86.44 99 ILE A O 1
ATOM 806 N N . ALA A 1 100 ? -9.087 -6.228 10.662 1.00 90.06 100 ALA A N 1
ATOM 807 C CA . ALA A 1 100 ? -8.002 -6.085 9.701 1.00 90.06 100 ALA A CA 1
ATOM 808 C C . ALA A 1 100 ? -8.398 -6.790 8.398 1.00 90.06 100 ALA A C 1
ATOM 810 O O . ALA A 1 100 ? -8.528 -8.015 8.362 1.00 90.06 100 ALA A O 1
ATOM 811 N N . TYR A 1 101 ? -8.614 -6.025 7.329 1.00 90.75 101 TYR A N 1
ATOM 812 C CA . TYR A 1 101 ? -8.869 -6.590 6.006 1.00 90.75 101 TYR A CA 1
ATOM 813 C C . TYR A 1 101 ? -7.540 -6.781 5.282 1.00 90.75 101 TYR A C 1
ATOM 815 O O . TYR A 1 101 ? -6.794 -5.820 5.097 1.00 90.75 101 TYR A O 1
ATOM 823 N N . TYR A 1 102 ? -7.256 -8.014 4.881 1.00 92.06 102 TYR A N 1
ATOM 824 C CA . TYR A 1 102 ? -6.039 -8.409 4.182 1.00 92.06 102 TYR A CA 1
ATOM 825 C C . TYR A 1 102 ? -6.336 -8.612 2.697 1.00 92.06 102 TYR A C 1
ATOM 827 O O . TYR A 1 102 ? -7.184 -9.434 2.334 1.00 92.06 102 TYR A O 1
ATOM 835 N N . LEU A 1 103 ? -5.643 -7.853 1.851 1.00 91.56 103 LEU A N 1
ATOM 836 C CA . LEU A 1 103 ? -5.758 -7.886 0.400 1.00 91.56 103 LEU A CA 1
ATOM 837 C C . LEU A 1 103 ? -4.412 -8.301 -0.191 1.00 91.56 103 LEU A C 1
ATOM 839 O O . LEU A 1 103 ? -3.421 -7.577 -0.080 1.00 91.56 103 LEU A O 1
ATOM 843 N N . ASP A 1 104 ? -4.406 -9.447 -0.864 1.00 90.50 104 ASP A N 1
ATOM 844 C CA . ASP A 1 104 ? -3.206 -10.025 -1.455 1.00 90.50 104 ASP A CA 1
ATOM 845 C C . ASP A 1 104 ? -3.451 -10.416 -2.925 1.00 90.50 104 ASP A C 1
ATOM 847 O O . ASP A 1 104 ? -4.246 -11.326 -3.184 1.00 90.50 104 ASP A O 1
ATOM 851 N N . PRO A 1 105 ? -2.758 -9.778 -3.890 1.00 90.19 105 PRO A N 1
ATOM 852 C CA . PRO A 1 105 ? -2.816 -10.136 -5.309 1.00 90.19 105 PRO A CA 1
ATOM 853 C C . PRO A 1 105 ? -2.433 -11.594 -5.625 1.00 90.19 105 PRO A C 1
ATOM 855 O O . PRO A 1 105 ? -2.937 -12.156 -6.598 1.00 90.19 105 PRO A O 1
ATOM 858 N N . MET A 1 106 ? -1.579 -12.233 -4.821 1.00 89.31 106 MET A N 1
ATOM 859 C CA . MET A 1 106 ? -1.213 -13.650 -4.960 1.00 89.31 106 MET A CA 1
ATOM 860 C C . MET A 1 106 ? -2.219 -14.591 -4.276 1.00 89.31 106 MET A C 1
ATOM 862 O O . MET A 1 106 ? -2.271 -15.787 -4.580 1.00 89.31 106 MET A O 1
ATOM 866 N N . ALA A 1 107 ? -3.096 -14.040 -3.432 1.00 88.56 107 ALA A N 1
ATOM 867 C CA . ALA A 1 107 ? -4.046 -14.755 -2.587 1.00 88.56 107 ALA A CA 1
ATOM 868 C C . ALA A 1 107 ? -3.388 -15.697 -1.561 1.00 88.56 107 ALA A C 1
ATOM 870 O O . ALA A 1 107 ? -3.973 -16.733 -1.217 1.00 88.56 107 ALA A O 1
ATOM 871 N N . CYS A 1 108 ? -2.228 -15.326 -1.017 1.00 87.88 108 CYS A N 1
ATOM 872 C CA . CYS A 1 108 ? -1.612 -16.009 0.118 1.00 87.88 108 CYS A CA 1
ATOM 873 C C . CYS A 1 108 ? -2.369 -15.690 1.422 1.00 87.88 108 CYS A C 1
ATOM 875 O O . CYS A 1 108 ? -3.443 -15.074 1.426 1.00 87.88 108 CYS A O 1
ATOM 877 N N . GLN A 1 109 ? -1.897 -16.236 2.539 1.00 86.94 109 GLN A N 1
ATOM 878 C CA . GLN A 1 109 ? -2.391 -15.889 3.873 1.00 86.94 109 GLN A CA 1
ATOM 879 C C . GLN A 1 109 ? -1.467 -14.837 4.497 1.00 86.94 109 GLN A C 1
ATOM 881 O O . GLN A 1 109 ? -0.271 -14.862 4.205 1.00 86.94 109 GLN A O 1
ATOM 886 N N . PRO A 1 110 ? -1.979 -13.947 5.370 1.00 85.50 110 PRO A N 1
ATOM 887 C CA . 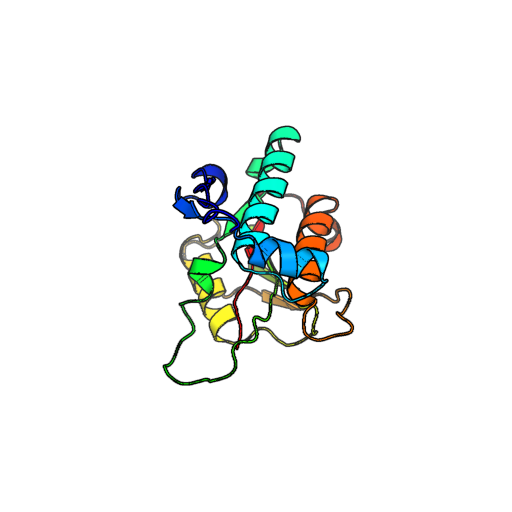PRO A 1 110 ? -1.109 -13.055 6.125 1.00 85.50 110 PRO A CA 1
ATOM 888 C C . PRO A 1 110 ? -0.161 -13.893 6.991 1.00 85.50 110 PRO A C 1
ATOM 890 O O . PRO A 1 110 ? -0.625 -14.770 7.731 1.00 85.50 110 PRO A O 1
ATOM 893 N N . CYS A 1 111 ? 1.144 -13.629 6.894 1.00 83.62 111 CYS A N 1
ATOM 894 C CA . CYS A 1 111 ? 2.139 -14.257 7.761 1.00 83.62 111 CYS A CA 1
ATOM 895 C C . CYS A 1 111 ? 1.987 -13.771 9.211 1.00 83.62 111 CYS A C 1
ATOM 897 O O . CYS A 1 111 ? 1.335 -12.755 9.473 1.00 83.62 111 CYS A O 1
ATOM 899 N N . ASP A 1 112 ? 2.591 -14.491 10.152 1.00 86.06 112 ASP A N 1
ATOM 900 C CA . ASP A 1 112 ? 2.448 -14.179 11.574 1.00 86.06 112 ASP A CA 1
ATOM 901 C C . ASP A 1 112 ? 3.163 -12.877 11.963 1.00 86.06 112 ASP A C 1
ATOM 903 O O . ASP A 1 112 ? 2.571 -12.077 12.681 1.00 86.06 112 ASP A O 1
ATOM 907 N N . ASP A 1 113 ? 4.319 -12.561 11.367 1.00 81.69 113 ASP A N 1
ATOM 908 C CA . ASP A 1 113 ? 5.013 -11.282 11.600 1.00 81.69 113 ASP A CA 1
ATOM 909 C C . ASP A 1 113 ? 4.135 -10.074 11.246 1.00 81.69 113 ASP A C 1
ATOM 911 O O . ASP A 1 113 ? 4.013 -9.117 12.013 1.00 81.69 113 ASP A O 1
ATOM 915 N N . LEU A 1 114 ? 3.457 -10.120 10.092 1.00 82.81 114 LEU A N 1
ATOM 916 C CA . LEU A 1 114 ? 2.517 -9.073 9.695 1.00 82.81 114 LEU A CA 1
ATOM 917 C C . LEU A 1 114 ? 1.361 -8.968 10.695 1.00 82.81 114 LEU A C 1
ATOM 919 O O . LEU A 1 114 ? 0.934 -7.857 11.027 1.00 82.81 114 LEU A O 1
ATOM 923 N N . LYS A 1 115 ? 0.847 -10.107 11.178 1.00 86.25 115 LYS A N 1
ATOM 924 C CA . LYS A 1 115 ? -0.215 -10.095 12.186 1.00 86.25 115 LYS A CA 1
ATOM 925 C C . LYS A 1 115 ? 0.259 -9.455 13.477 1.00 86.25 115 LYS A C 1
ATOM 927 O O . LYS A 1 115 ? -0.460 -8.617 14.014 1.00 86.25 115 LYS A O 1
ATOM 932 N N . ASP A 1 116 ? 1.457 -9.785 13.936 1.00 84.44 116 ASP A N 1
ATOM 933 C CA . ASP A 1 116 ? 2.030 -9.254 15.166 1.00 84.44 116 ASP A CA 1
ATOM 934 C C . ASP A 1 116 ? 2.254 -7.745 15.090 1.00 84.44 116 ASP A C 1
ATOM 936 O O . ASP A 1 116 ? 1.896 -7.024 16.027 1.00 84.44 116 ASP A O 1
ATOM 940 N N . ILE A 1 117 ? 2.734 -7.236 13.951 1.00 82.50 117 ILE A N 1
ATOM 941 C CA . ILE A 1 117 ? 2.896 -5.792 13.740 1.00 82.50 117 ILE A CA 1
ATOM 942 C C . ILE A 1 117 ? 1.541 -5.076 13.796 1.00 82.50 117 ILE A C 1
ATOM 944 O O . ILE A 1 117 ? 1.398 -4.062 14.484 1.00 82.50 117 ILE A O 1
ATOM 948 N N . VAL A 1 118 ? 0.521 -5.608 13.118 1.00 84.00 118 VAL A N 1
ATOM 949 C CA . VAL A 1 118 ? -0.835 -5.034 13.138 1.00 84.00 118 VAL A CA 1
ATOM 950 C C . VAL A 1 118 ? -1.446 -5.109 14.538 1.00 84.00 118 VAL A C 1
ATOM 952 O O . VAL A 1 118 ? -2.002 -4.124 15.027 1.00 84.00 118 VAL A O 1
ATOM 955 N N . ASN A 1 119 ? -1.298 -6.245 15.220 1.00 83.75 119 ASN A N 1
ATOM 956 C CA . ASN A 1 119 ? -1.765 -6.445 16.588 1.00 83.75 119 ASN A CA 1
ATOM 957 C C . ASN A 1 119 ? -1.113 -5.433 17.541 1.00 83.75 119 ASN A C 1
ATOM 959 O O . ASN A 1 119 ? -1.798 -4.843 18.379 1.00 83.75 119 ASN A O 1
ATOM 963 N N . MET A 1 120 ? 0.193 -5.195 17.401 1.00 80.50 120 MET A N 1
ATOM 964 C CA . MET A 1 120 ? 0.927 -4.211 18.193 1.00 80.50 120 MET A CA 1
ATOM 965 C C . MET A 1 120 ? 0.457 -2.783 17.901 1.00 80.50 120 MET A C 1
ATOM 967 O O . MET A 1 120 ? 0.151 -2.043 18.837 1.00 80.50 120 MET A O 1
ATOM 971 N N . ALA A 1 121 ? 0.319 -2.409 16.626 1.00 78.81 121 ALA A N 1
ATOM 972 C CA . ALA A 1 121 ? -0.155 -1.084 16.227 1.00 78.81 121 ALA A CA 1
ATOM 973 C C . ALA A 1 121 ? -1.551 -0.778 16.799 1.00 78.81 121 ALA A C 1
ATOM 975 O O . ALA A 1 121 ? -1.793 0.309 17.330 1.00 78.81 121 ALA A O 1
ATOM 976 N N . MET A 1 122 ? -2.456 -1.761 16.774 1.00 78.56 122 MET A N 1
ATOM 977 C CA . MET A 1 122 ? -3.806 -1.604 17.321 1.00 78.56 122 MET A CA 1
ATOM 978 C C . MET A 1 122 ? -3.842 -1.565 18.854 1.00 78.56 122 MET A C 1
ATOM 980 O O . MET A 1 122 ? -4.746 -0.952 19.420 1.00 78.56 122 MET A O 1
ATOM 984 N N . ARG A 1 123 ? -2.856 -2.162 19.539 1.00 77.50 123 ARG A N 1
ATOM 985 C CA . ARG A 1 123 ? -2.698 -2.061 21.003 1.00 77.50 123 ARG A CA 1
ATOM 986 C C . ARG A 1 123 ? -2.150 -0.710 21.456 1.00 77.50 123 ARG A C 1
ATOM 988 O O . ARG A 1 123 ? -2.523 -0.265 22.535 1.00 77.50 123 ARG A O 1
ATOM 995 N N . ILE A 1 124 ? -1.278 -0.076 20.668 1.00 73.81 124 ILE A N 1
ATOM 996 C CA . ILE A 1 124 ? -0.735 1.261 20.974 1.00 73.81 124 ILE A CA 1
ATOM 997 C C . ILE A 1 124 ? -1.823 2.330 20.812 1.00 73.81 124 ILE A C 1
ATOM 999 O O . ILE A 1 124 ? -1.900 3.256 21.615 1.00 73.81 124 ILE A O 1
ATOM 1003 N N . ASN A 1 125 ? -2.709 2.157 19.827 1.00 69.06 125 ASN A N 1
ATOM 1004 C CA . ASN A 1 125 ? -3.821 3.067 19.551 1.00 69.06 125 ASN A CA 1
ATOM 1005 C C . ASN A 1 125 ? -5.185 2.371 19.727 1.00 69.06 125 ASN A C 1
ATOM 1007 O O . ASN A 1 125 ? -5.928 2.222 18.750 1.00 69.06 125 ASN A O 1
ATOM 1011 N N . PRO A 1 126 ? -5.548 1.927 20.948 1.00 66.94 126 PRO A N 1
ATOM 1012 C CA . PRO A 1 126 ? -6.787 1.197 21.155 1.00 66.94 126 PRO A CA 1
ATOM 1013 C C . PRO A 1 126 ? -7.991 2.124 20.924 1.00 66.94 126 PRO A C 1
ATOM 1015 O O . PRO A 1 126 ? -7.961 3.294 21.325 1.00 66.94 126 PRO A O 1
ATOM 1018 N N . PRO A 1 127 ? -9.094 1.629 20.329 1.00 66.19 127 PRO A N 1
ATOM 1019 C CA . PRO A 1 127 ? -10.310 2.424 20.227 1.00 66.19 127 PRO A CA 1
ATOM 1020 C C . PRO A 1 127 ? -10.798 2.790 21.636 1.00 66.19 127 PRO A C 1
ATOM 1022 O O . PRO A 1 127 ? -10.684 1.989 22.563 1.00 66.19 127 PRO A O 1
ATOM 1025 N N . GLU A 1 128 ? -11.378 3.983 21.812 1.00 64.81 128 GLU A N 1
ATOM 1026 C CA . GLU A 1 128 ? -11.713 4.532 23.142 1.00 64.81 128 GLU A CA 1
ATOM 1027 C C . GLU A 1 128 ? -12.506 3.575 24.042 1.00 64.81 128 GLU A C 1
ATOM 1029 O O . GLU A 1 128 ? -12.299 3.543 25.253 1.00 64.81 128 GLU A O 1
ATOM 1034 N N . LYS A 1 129 ? -13.378 2.756 23.444 1.00 61.16 129 LYS A N 1
ATOM 1035 C CA . LYS A 1 129 ? -14.219 1.772 24.141 1.00 61.16 129 LYS A CA 1
ATOM 1036 C C . LYS A 1 129 ? -13.484 0.492 24.569 1.00 61.16 129 LYS A C 1
ATOM 1038 O O . LYS A 1 129 ? -14.084 -0.341 25.234 1.00 61.16 129 LYS A O 1
ATOM 1043 N N . GLN A 1 130 ? -12.226 0.304 24.169 1.00 61.25 130 GLN A N 1
ATOM 1044 C CA . GLN A 1 130 ? -11.438 -0.913 24.409 1.00 61.25 130 GLN A CA 1
ATOM 1045 C C . GLN A 1 130 ? -10.059 -0.629 25.024 1.00 61.25 130 GLN A C 1
ATOM 1047 O O . GLN A 1 130 ? -9.194 -1.497 24.979 1.00 61.25 130 GLN A O 1
ATOM 1052 N N . LYS A 1 131 ? -9.850 0.540 25.652 1.00 59.53 131 LYS A N 1
ATOM 1053 C CA . LYS A 1 131 ? -8.566 0.926 26.281 1.00 59.53 131 LYS A CA 1
ATOM 1054 C C . LYS A 1 131 ? -7.999 -0.104 27.280 1.00 59.53 131 LYS A C 1
ATOM 1056 O O . LYS A 1 131 ? -6.807 -0.081 27.551 1.00 59.53 131 LYS A O 1
ATOM 1061 N N . THR A 1 132 ? -8.825 -1.003 27.819 1.00 55.28 132 THR A N 1
ATOM 1062 C CA . THR A 1 132 ? -8.441 -2.049 28.789 1.00 55.28 132 THR A CA 1
ATOM 1063 C C . THR A 1 132 ? -8.388 -3.467 28.204 1.00 55.28 132 THR A C 1
ATOM 1065 O O . THR A 1 132 ? -8.065 -4.418 28.913 1.00 55.28 132 THR A O 1
ATOM 1068 N N . SER A 1 133 ? -8.719 -3.642 26.923 1.00 60.50 133 SER A N 1
ATOM 1069 C CA . SER A 1 133 ? -8.901 -4.946 26.282 1.00 60.50 133 SER A CA 1
ATOM 1070 C C . SER A 1 133 ? -7.654 -5.366 25.499 1.00 60.50 133 SER A C 1
ATOM 1072 O O . SER A 1 133 ? -7.176 -4.632 24.640 1.00 60.50 133 SER A O 1
ATOM 1074 N N . LYS A 1 134 ? -7.164 -6.592 25.735 1.00 66.38 134 LYS A N 1
ATOM 1075 C CA . LYS A 1 134 ? -6.104 -7.236 24.930 1.00 66.38 134 LYS A CA 1
ATOM 1076 C C . LYS A 1 134 ? -6.632 -7.881 23.637 1.00 66.38 134 LYS A C 1
ATOM 1078 O O . LYS A 1 134 ? -5.954 -8.725 23.059 1.00 66.38 134 LYS A O 1
ATOM 1083 N N . ARG A 1 135 ? -7.859 -7.555 23.216 1.00 74.88 135 ARG A N 1
ATOM 1084 C CA . ARG A 1 135 ? -8.525 -8.220 22.092 1.00 74.88 135 ARG A CA 1
ATOM 1085 C C . ARG A 1 135 ? -7.749 -8.009 20.796 1.00 74.88 135 ARG A C 1
ATOM 1087 O O . ARG A 1 135 ? -7.482 -6.879 20.401 1.00 74.88 135 ARG A O 1
ATOM 1094 N N . GLU A 1 136 ? -7.443 -9.111 20.129 1.00 83.25 136 GLU A N 1
ATOM 1095 C CA . GLU A 1 136 ? -6.822 -9.101 18.810 1.00 83.25 136 GLU A CA 1
ATOM 1096 C C . GLU A 1 136 ? -7.851 -8.767 17.718 1.00 83.25 136 GLU A C 1
ATOM 1098 O O . GLU A 1 136 ? -9.044 -9.077 17.868 1.00 83.25 136 GLU A O 1
ATOM 1103 N N . PRO A 1 137 ? -7.427 -8.100 16.632 1.00 86.06 137 PRO A N 1
ATOM 1104 C CA . PRO A 1 137 ? -8.288 -7.824 15.501 1.00 86.06 137 PRO A CA 1
ATOM 1105 C C . PRO A 1 137 ? -8.782 -9.104 14.833 1.00 86.06 137 PRO A C 1
ATOM 1107 O O . PRO A 1 137 ? -8.081 -10.107 14.717 1.00 86.06 137 PRO A O 1
ATOM 1110 N N . THR A 1 138 ? -10.011 -9.043 14.332 1.00 90.88 138 THR A N 1
ATOM 1111 C CA . THR A 1 138 ? -10.538 -10.070 13.436 1.00 90.88 138 THR A CA 1
ATOM 1112 C C . THR A 1 138 ? -9.920 -9.883 12.057 1.00 90.88 138 THR A C 1
ATOM 1114 O O . THR A 1 138 ? -10.058 -8.817 11.459 1.00 90.88 138 THR A O 1
ATOM 1117 N N . TRP A 1 139 ? -9.257 -10.915 11.545 1.00 91.75 139 TRP A N 1
ATOM 1118 C CA . TRP A 1 139 ? -8.659 -10.900 10.214 1.00 91.75 139 TRP A CA 1
ATOM 1119 C C . TRP A 1 139 ? -9.665 -11.353 9.162 1.00 91.75 139 TRP A C 1
ATOM 1121 O O . TRP A 1 139 ? -10.240 -12.436 9.263 1.00 91.75 139 TRP A O 1
ATOM 1131 N N . VAL A 1 140 ? -9.862 -10.529 8.137 1.00 91.25 140 VAL A N 1
ATOM 1132 C CA . VAL A 1 140 ? -10.733 -10.822 6.997 1.00 91.25 140 VAL A CA 1
ATOM 1133 C C . VAL A 1 140 ? -9.883 -10.848 5.739 1.00 91.25 140 VAL A C 1
ATOM 1135 O O . VAL A 1 140 ? -9.409 -9.813 5.276 1.00 91.25 140 VAL A O 1
ATOM 1138 N N . LYS A 1 141 ? -9.704 -12.033 5.157 1.00 90.31 141 LYS A N 1
ATOM 1139 C CA . LYS A 1 141 ? -9.095 -12.168 3.833 1.00 90.31 141 LYS A CA 1
ATOM 1140 C C . LYS A 1 141 ? -10.105 -11.739 2.772 1.00 90.31 141 LYS A C 1
ATOM 1142 O O . LYS A 1 141 ? -11.150 -12.369 2.619 1.00 90.31 141 LYS A O 1
ATOM 1147 N N . VAL A 1 142 ? -9.796 -10.671 2.048 1.00 89.50 142 VAL A N 1
ATOM 1148 C CA . VAL A 1 142 ? -10.663 -10.131 0.997 1.00 89.50 142 VAL A CA 1
ATOM 1149 C C . VAL A 1 142 ? -10.391 -10.867 -0.308 1.00 89.50 142 VAL A C 1
ATOM 1151 O O . VAL A 1 142 ? -9.242 -11.091 -0.685 1.00 89.50 142 VAL A O 1
ATOM 1154 N N . VAL A 1 143 ? -11.455 -11.224 -1.024 1.00 88.38 143 VAL A N 1
ATOM 1155 C CA . VAL A 1 143 ? -11.343 -11.729 -2.394 1.00 88.38 143 VAL A CA 1
ATOM 1156 C C . VAL A 1 143 ? -11.125 -10.534 -3.321 1.00 88.38 143 VAL A C 1
ATOM 1158 O O . VAL A 1 143 ? -12.047 -9.755 -3.555 1.00 88.38 143 VAL A O 1
ATOM 1161 N N . CYS A 1 144 ? -9.904 -10.375 -3.826 1.00 87.44 144 CYS A N 1
ATOM 1162 C CA . CYS A 1 144 ? -9.509 -9.287 -4.718 1.00 87.44 144 CYS A CA 1
ATOM 1163 C C . CYS A 1 144 ? -8.955 -9.813 -6.062 1.00 87.44 144 CYS A C 1
ATOM 1165 O O . CYS A 1 144 ? -8.600 -10.993 -6.162 1.00 87.44 144 CYS A O 1
ATOM 1167 N N . PRO A 1 145 ? -8.925 -8.977 -7.123 1.00 92.31 145 PRO A N 1
ATOM 1168 C CA . PRO A 1 145 ? -8.353 -9.345 -8.420 1.00 92.31 145 PRO A CA 1
ATOM 1169 C C . PRO A 1 145 ? -6.930 -9.905 -8.309 1.00 92.31 145 PRO A C 1
ATOM 1171 O O . PRO A 1 145 ? -6.058 -9.266 -7.747 1.00 92.31 145 PRO A O 1
ATOM 1174 N N . ARG A 1 146 ? -6.659 -11.081 -8.870 1.00 93.19 146 ARG A N 1
ATOM 1175 C CA . ARG A 1 146 ? -5.348 -11.726 -8.709 1.00 93.19 146 ARG A CA 1
ATOM 1176 C C . ARG A 1 146 ? -4.363 -11.285 -9.782 1.00 93.19 146 ARG A C 1
ATOM 1178 O O . ARG A 1 146 ? -4.757 -11.087 -10.931 1.00 93.19 146 ARG A O 1
ATOM 1185 N N . GLN A 1 147 ? -3.091 -11.181 -9.414 1.00 91.88 147 GLN A N 1
ATOM 1186 C CA . GLN A 1 147 ? -2.040 -10.945 -10.396 1.00 91.88 147 GLN A CA 1
ATOM 1187 C C . GLN A 1 147 ? -1.810 -12.182 -11.277 1.00 91.88 147 GLN A C 1
ATOM 1189 O O . GLN A 1 147 ? -1.924 -13.307 -10.784 1.00 91.88 147 GLN A O 1
ATOM 1194 N N . PRO A 1 148 ? -1.490 -11.993 -12.569 1.00 91.88 148 PRO A N 1
ATOM 1195 C CA . PRO A 1 148 ? -1.203 -13.102 -13.473 1.00 91.88 148 PRO A CA 1
ATOM 1196 C C . PRO A 1 148 ? 0.235 -13.626 -13.342 1.00 91.88 148 PRO A C 1
ATOM 1198 O O . PRO A 1 148 ? 0.460 -14.809 -13.587 1.00 91.88 148 PRO A O 1
ATOM 1201 N N . GLY A 1 149 ? 1.191 -12.759 -12.992 1.00 89.44 149 GLY A N 1
ATOM 1202 C CA . GLY A 1 149 ? 2.614 -13.070 -12.898 1.00 89.44 149 GLY A CA 1
ATOM 1203 C C . GLY A 1 149 ? 3.147 -12.961 -11.471 1.00 89.44 149 GLY A C 1
ATOM 1204 O O . GLY A 1 149 ? 2.411 -13.121 -10.496 1.00 89.44 149 GLY A O 1
ATOM 1205 N N . SER A 1 150 ? 4.453 -12.726 -11.346 1.00 85.06 150 SER A N 1
ATOM 1206 C CA . SER A 1 150 ? 5.145 -12.593 -10.058 1.00 85.06 150 SER A CA 1
ATOM 1207 C C . SER A 1 150 ? 5.436 -11.145 -9.660 1.00 85.06 150 SER A C 1
ATOM 1209 O O . SER A 1 150 ? 5.672 -10.889 -8.485 1.00 85.06 150 SER A O 1
ATOM 1211 N N . VAL A 1 151 ? 5.396 -10.197 -10.600 1.00 89.38 151 VAL A N 1
ATOM 1212 C CA . VAL A 1 151 ? 5.944 -8.840 -10.409 1.00 89.38 151 VAL A CA 1
ATOM 1213 C C . VAL A 1 151 ? 4.873 -7.768 -10.214 1.00 89.38 151 VAL A C 1
ATOM 1215 O O . VAL A 1 151 ? 5.181 -6.607 -9.939 1.00 89.38 151 VAL A O 1
ATOM 1218 N N . GLU A 1 152 ? 3.599 -8.123 -10.384 1.00 93.31 152 GLU A N 1
ATOM 1219 C CA . GLU A 1 152 ? 2.524 -7.144 -10.493 1.00 93.31 152 GLU A CA 1
ATOM 1220 C C . GLU A 1 152 ? 1.938 -6.704 -9.141 1.00 93.31 152 GLU A C 1
ATOM 1222 O O . GLU A 1 152 ? 1.111 -5.786 -9.107 1.00 93.31 152 GLU A O 1
ATOM 1227 N N . CYS A 1 153 ? 2.357 -7.315 -8.029 1.00 91.06 153 CYS A N 1
ATOM 1228 C CA . CYS A 1 153 ? 1.742 -7.147 -6.707 1.00 91.06 153 CYS A CA 1
ATOM 1229 C C . CYS A 1 153 ? 1.625 -5.673 -6.310 1.00 91.06 153 CYS A C 1
ATOM 1231 O O . CYS A 1 153 ? 0.549 -5.221 -5.914 1.00 91.06 153 CYS A O 1
ATOM 1233 N N . GLY A 1 154 ? 2.683 -4.887 -6.532 1.00 91.81 154 GLY A N 1
ATOM 1234 C CA . GLY A 1 154 ? 2.702 -3.452 -6.255 1.00 91.81 154 GLY A CA 1
ATOM 1235 C C . GLY A 1 154 ? 1.689 -2.649 -7.079 1.00 91.81 154 GLY A C 1
ATOM 1236 O O . GLY A 1 154 ? 1.052 -1.735 -6.553 1.00 91.81 154 GLY A O 1
ATOM 1237 N N . TYR A 1 155 ? 1.457 -3.007 -8.347 1.00 94.81 155 TYR A N 1
ATOM 1238 C CA . TYR A 1 155 ? 0.448 -2.342 -9.184 1.00 94.81 155 TYR A CA 1
ATOM 1239 C C . TYR A 1 155 ? -0.971 -2.645 -8.711 1.00 94.81 155 TYR A C 1
ATOM 1241 O O . TYR A 1 155 ? -1.811 -1.743 -8.661 1.00 94.81 155 TYR A O 1
ATOM 1249 N N . TYR A 1 156 ? -1.240 -3.897 -8.332 1.00 94.50 156 TYR A N 1
ATOM 1250 C CA . TYR A 1 156 ? -2.534 -4.292 -7.777 1.00 94.50 156 TYR A CA 1
ATOM 1251 C C . TYR A 1 156 ? -2.790 -3.609 -6.436 1.00 94.50 156 TYR A C 1
ATOM 1253 O O . TYR A 1 156 ? -3.866 -3.064 -6.222 1.00 94.50 156 TYR A O 1
ATOM 1261 N N . VAL A 1 157 ? -1.778 -3.534 -5.578 1.00 93.31 157 VAL A N 1
ATOM 1262 C CA . VAL A 1 157 ? -1.811 -2.776 -4.327 1.00 93.31 157 VAL A CA 1
ATOM 1263 C C . VAL A 1 157 ? -2.150 -1.296 -4.554 1.00 93.31 157 VAL A C 1
ATOM 1265 O O . VAL A 1 157 ? -3.039 -0.757 -3.888 1.00 93.31 157 VAL A O 1
ATOM 1268 N N . MET A 1 158 ? -1.499 -0.639 -5.523 1.00 94.62 158 MET A N 1
ATOM 1269 C CA . MET A 1 158 ? -1.806 0.751 -5.881 1.00 94.62 158 MET A CA 1
ATOM 1270 C C . MET A 1 158 ? -3.249 0.897 -6.365 1.00 94.62 158 MET A C 1
ATOM 1272 O O . MET A 1 158 ? -3.969 1.813 -5.961 1.00 94.62 158 MET A O 1
ATOM 1276 N N . ARG A 1 159 ? -3.704 -0.047 -7.190 1.00 94.38 159 ARG A N 1
ATOM 1277 C CA . ARG A 1 159 ? -5.084 -0.099 -7.665 1.00 94.38 159 ARG A CA 1
ATOM 1278 C C . ARG A 1 159 ? -6.081 -0.276 -6.515 1.00 94.38 159 ARG A C 1
ATOM 1280 O O . ARG A 1 159 ? -7.052 0.476 -6.472 1.00 94.38 159 ARG A O 1
ATOM 1287 N N . TYR A 1 160 ? -5.834 -1.186 -5.574 1.00 92.88 160 TYR A N 1
ATOM 1288 C CA . TYR A 1 160 ? -6.711 -1.408 -4.422 1.00 92.88 160 TYR A CA 1
ATOM 1289 C C . TYR A 1 160 ? -6.857 -0.151 -3.573 1.00 92.88 160 TYR A C 1
ATOM 1291 O O . TYR A 1 160 ? -7.982 0.226 -3.259 1.00 92.88 160 TYR A O 1
ATOM 1299 N N . MET A 1 161 ? -5.754 0.541 -3.251 1.00 92.69 161 MET A N 1
ATOM 1300 C CA . MET A 1 161 ? -5.826 1.808 -2.510 1.00 92.69 161 MET A CA 1
ATOM 1301 C C . MET A 1 161 ? -6.754 2.806 -3.194 1.00 92.69 161 MET A C 1
ATOM 1303 O O . MET A 1 161 ? -7.627 3.395 -2.558 1.00 92.69 161 MET A O 1
ATOM 1307 N N . LYS A 1 162 ? -6.570 2.989 -4.505 1.00 92.56 162 LYS A N 1
ATOM 1308 C CA . LYS A 1 162 ? -7.373 3.919 -5.297 1.00 92.56 162 LYS A CA 1
ATOM 1309 C C . LYS A 1 162 ? -8.849 3.530 -5.304 1.00 92.56 162 LYS A C 1
ATOM 1311 O O . LYS A 1 162 ? -9.695 4.408 -5.158 1.00 92.56 162 LYS A O 1
ATOM 1316 N N . GLU A 1 163 ? -9.157 2.250 -5.492 1.00 90.31 163 GLU A N 1
ATOM 1317 C CA . GLU A 1 163 ? -10.531 1.738 -5.531 1.00 90.31 163 GLU A CA 1
ATOM 1318 C C . GLU A 1 163 ? -11.222 1.865 -4.166 1.00 90.31 163 GLU A C 1
ATOM 1320 O O . GLU A 1 163 ? -12.345 2.359 -4.103 1.00 90.31 163 GLU A O 1
ATOM 1325 N N . ILE A 1 164 ? -10.523 1.543 -3.074 1.00 87.94 164 ILE A N 1
ATOM 1326 C CA . ILE A 1 164 ? -11.028 1.686 -1.701 1.00 87.94 164 ILE A CA 1
ATOM 1327 C C . ILE A 1 164 ? -11.290 3.152 -1.359 1.00 87.94 164 ILE A C 1
ATOM 1329 O O . ILE A 1 164 ? -12.330 3.471 -0.791 1.00 87.94 164 ILE A O 1
ATOM 1333 N N . ILE A 1 165 ? -10.383 4.060 -1.729 1.00 87.81 165 ILE A N 1
ATOM 1334 C CA . ILE A 1 165 ? -10.580 5.500 -1.513 1.00 87.81 165 ILE A CA 1
ATOM 1335 C C . ILE A 1 165 ? -11.772 6.017 -2.329 1.00 87.81 165 ILE A C 1
ATOM 1337 O O . ILE A 1 165 ? -12.561 6.819 -1.829 1.00 87.81 165 ILE A O 1
ATOM 1341 N N . ALA A 1 166 ? -11.917 5.561 -3.577 1.00 88.31 166 ALA A N 1
ATOM 1342 C CA . ALA A 1 166 ? -13.011 5.971 -4.452 1.00 88.31 166 ALA A CA 1
ATOM 1343 C C . ALA A 1 166 ? -14.371 5.411 -4.004 1.00 88.31 166 ALA A C 1
ATOM 1345 O O . ALA A 1 166 ? -15.389 6.092 -4.133 1.00 88.31 166 ALA A O 1
ATOM 1346 N N . ASN A 1 167 ? -14.403 4.182 -3.483 1.00 84.38 167 ASN A N 1
ATOM 1347 C CA . ASN A 1 167 ? -15.611 3.534 -2.991 1.00 84.38 167 ASN A CA 1
ATOM 1348 C C . ASN A 1 167 ? -15.329 2.692 -1.731 1.00 84.38 167 ASN A C 1
ATOM 1350 O O . ASN A 1 167 ? -15.196 1.467 -1.816 1.00 84.38 167 ASN A O 1
ATOM 1354 N N . PRO A 1 168 ? -15.329 3.318 -0.539 1.00 73.38 168 PRO A N 1
ATOM 1355 C CA . PRO A 1 168 ? -15.043 2.625 0.719 1.00 73.38 168 PRO A CA 1
ATOM 1356 C C . PRO A 1 168 ? -16.007 1.473 1.007 1.00 73.38 168 PRO A C 1
ATOM 1358 O O . PRO A 1 168 ? -15.648 0.504 1.674 1.00 73.38 168 PRO A O 1
ATOM 1361 N N . ASN A 1 169 ? -17.226 1.532 0.459 1.00 73.44 169 ASN A N 1
ATOM 1362 C CA . ASN A 1 169 ? -18.237 0.506 0.687 1.00 73.44 169 ASN A CA 1
ATOM 1363 C C . ASN A 1 169 ? -17.887 -0.854 0.059 1.00 73.44 169 ASN A C 1
ATOM 1365 O O . ASN A 1 169 ? -18.540 -1.849 0.370 1.00 73.44 169 ASN A O 1
ATOM 1369 N N . GLN A 1 170 ? -16.863 -0.921 -0.800 1.00 69.44 170 GLN A N 1
ATOM 1370 C CA . GLN A 1 170 ? -16.374 -2.185 -1.356 1.00 69.44 170 GLN A CA 1
ATOM 1371 C C . GLN A 1 170 ? -15.793 -3.124 -0.293 1.00 69.44 170 GLN A C 1
ATOM 1373 O O . GLN A 1 170 ? -15.868 -4.337 -0.463 1.00 69.44 170 GLN A O 1
ATOM 1378 N N . LEU A 1 171 ? -15.255 -2.590 0.809 1.00 65.31 171 LEU A N 1
ATOM 1379 C CA . LEU A 1 171 ? -14.769 -3.414 1.919 1.00 65.31 171 LEU A CA 1
ATOM 1380 C C . LEU A 1 171 ? -15.905 -3.812 2.870 1.00 65.31 171 LEU A C 1
ATOM 1382 O O . LEU A 1 171 ? -15.920 -4.936 3.361 1.00 65.31 171 LEU A O 1
ATOM 1386 N N . THR A 1 172 ? -16.881 -2.924 3.105 1.00 53.09 172 THR A N 1
ATOM 1387 C CA . THR A 1 172 ? -18.118 -3.231 3.848 1.00 53.09 172 THR A CA 1
ATOM 1388 C C . THR A 1 172 ? -19.268 -2.300 3.460 1.00 53.09 172 THR A C 1
ATOM 1390 O O . THR A 1 172 ? -19.072 -1.103 3.289 1.00 53.09 172 THR A O 1
ATOM 1393 N N . SER A 1 173 ? -20.510 -2.796 3.453 1.00 42.28 173 SER A N 1
ATOM 1394 C CA . SER A 1 173 ? -21.727 -2.022 3.128 1.00 42.28 173 SER A CA 1
ATOM 1395 C C . SER A 1 173 ? -22.048 -0.836 4.062 1.00 42.28 173 SER A C 1
ATOM 1397 O O . SER A 1 173 ? -23.046 -0.147 3.854 1.00 42.28 173 SER A O 1
ATOM 1399 N N . LYS A 1 174 ? -21.241 -0.590 5.106 1.00 39.16 174 LYS A N 1
ATOM 1400 C CA . LYS A 1 174 ? -21.445 0.458 6.120 1.00 39.16 174 LYS A CA 1
ATOM 1401 C C . LYS A 1 174 ? -20.117 1.024 6.638 1.00 39.16 174 LYS A C 1
ATOM 1403 O O . LYS A 1 174 ? -19.924 1.115 7.853 1.00 39.16 174 LYS A O 1
ATOM 1408 N N . LEU A 1 175 ? -19.207 1.424 5.750 1.00 41.81 175 LEU A N 1
ATOM 1409 C CA . LEU A 1 175 ? -18.050 2.247 6.127 1.00 41.81 175 LEU A CA 1
ATOM 1410 C C . LEU A 1 175 ? -18.492 3.706 6.306 1.00 41.81 175 LEU A C 1
ATOM 1412 O O . LEU A 1 175 ? -18.117 4.617 5.575 1.00 41.81 175 LEU A O 1
ATOM 1416 N N . ALA A 1 176 ? -19.318 3.934 7.324 1.00 37.28 176 ALA A N 1
ATOM 1417 C CA . ALA A 1 176 ? -19.274 5.208 8.008 1.00 37.28 176 ALA A CA 1
ATOM 1418 C C . ALA A 1 176 ? -18.097 5.121 8.983 1.00 37.28 176 ALA A C 1
ATOM 1420 O O . ALA A 1 176 ? -18.080 4.217 9.816 1.00 37.28 176 ALA A O 1
ATOM 1421 N N . VAL A 1 177 ? -17.191 6.102 8.914 1.00 37.09 177 VAL A N 1
ATOM 1422 C CA . VAL A 1 177 ? -16.278 6.564 9.975 1.00 37.09 177 VAL A CA 1
ATOM 1423 C C . VAL A 1 177 ? -14.762 6.368 9.735 1.00 37.09 177 VAL A C 1
ATOM 1425 O O . VAL A 1 177 ? -14.248 5.259 9.693 1.00 37.09 177 VAL A O 1
ATOM 1428 N N . PHE A 1 178 ? -14.105 7.541 9.699 1.00 38.44 178 PHE A N 1
ATOM 1429 C CA . PHE A 1 178 ? -12.806 7.978 10.242 1.00 38.44 178 PHE A CA 1
ATOM 1430 C C . PHE A 1 178 ? -11.796 6.919 10.718 1.00 38.44 178 PHE A C 1
ATOM 1432 O O . PHE A 1 178 ? -12.067 6.149 11.641 1.00 38.44 178 PHE A O 1
ATOM 1439 N N . SER A 1 179 ? -10.592 7.037 10.146 1.00 38.66 179 SER A N 1
ATOM 1440 C CA . SER A 1 179 ? -9.339 6.358 10.490 1.00 38.66 179 SER A CA 1
ATOM 1441 C C . SER A 1 179 ? -9.173 4.977 9.856 1.00 38.66 179 SER A C 1
ATOM 1443 O O . SER A 1 179 ? -8.983 3.982 10.554 1.00 38.66 179 SER A O 1
ATOM 1445 N N . ILE A 1 180 ? -9.206 4.914 8.520 1.00 41.84 180 ILE A N 1
ATOM 1446 C CA . ILE A 1 180 ? -8.611 3.777 7.803 1.00 41.84 180 ILE A CA 1
ATOM 1447 C C . ILE A 1 180 ? -7.098 3.926 7.930 1.00 41.84 180 ILE A C 1
ATOM 1449 O O . ILE A 1 180 ? -6.535 4.844 7.342 1.00 41.84 180 ILE A O 1
ATOM 1453 N N . TRP A 1 181 ? -6.456 3.033 8.682 1.00 45.28 181 TRP A N 1
ATOM 1454 C CA . TRP A 1 181 ? -5.004 2.878 8.629 1.00 45.28 181 TRP A CA 1
ATOM 1455 C C . TRP A 1 181 ? -4.699 1.970 7.447 1.00 45.28 181 TRP A C 1
ATOM 1457 O O . TRP A 1 181 ? -5.013 0.777 7.476 1.00 45.28 181 TRP A O 1
ATOM 1467 N N . ILE A 1 182 ? -4.168 2.552 6.378 1.00 47.31 182 ILE A N 1
ATOM 1468 C CA . ILE A 1 182 ? -3.618 1.795 5.263 1.00 47.31 182 ILE A CA 1
ATOM 1469 C C . ILE A 1 182 ? -2.198 1.415 5.675 1.00 47.31 182 ILE A C 1
ATOM 1471 O O . ILE A 1 182 ? -1.271 2.221 5.591 1.00 47.31 182 ILE A O 1
ATOM 1475 N N . ILE A 1 183 ? -2.050 0.190 6.174 1.00 43.28 183 ILE A N 1
ATOM 1476 C CA . ILE A 1 183 ? -0.749 -0.454 6.291 1.00 43.28 183 ILE A CA 1
ATOM 1477 C C . ILE A 1 183 ? -0.488 -1.078 4.935 1.00 43.28 183 ILE A C 1
ATOM 1479 O O . ILE A 1 183 ? -1.239 -1.935 4.469 1.00 43.28 183 ILE A O 1
ATOM 1483 N N . LEU A 1 184 ? 0.563 -0.621 4.275 1.00 43.00 184 LEU A N 1
ATOM 1484 C CA . LEU A 1 184 ? 0.914 -1.136 2.975 1.00 43.00 184 LEU A CA 1
ATOM 1485 C C . LEU A 1 184 ? 2.367 -1.495 2.919 1.00 43.00 184 LEU A C 1
ATOM 1487 O O . LEU A 1 184 ? 3.193 -0.679 3.294 1.00 43.00 184 LEU A O 1
ATOM 1491 N N . GLY A 1 185 ? 2.626 -2.688 2.388 1.00 38.75 185 GLY A N 1
ATOM 1492 C CA . GLY A 1 185 ? 3.930 -3.080 1.904 1.00 38.75 185 GLY A CA 1
ATOM 1493 C C . GLY A 1 185 ? 4.851 -3.665 2.941 1.00 38.75 185 GLY A C 1
ATOM 1494 O O . GLY A 1 185 ? 5.892 -3.087 3.237 1.00 38.75 185 GLY A O 1
ATOM 1495 N N . VAL A 1 186 ? 4.498 -4.835 3.460 1.00 37.34 186 VAL A N 1
ATOM 1496 C CA . VAL A 1 186 ? 5.542 -5.702 3.994 1.00 37.34 186 VAL A CA 1
ATOM 1497 C C . VAL A 1 186 ? 6.143 -6.412 2.808 1.00 37.34 186 VAL A C 1
ATOM 1499 O O . VAL A 1 186 ? 5.428 -7.146 2.141 1.00 37.34 186 VAL A O 1
ATOM 1502 N N . ALA A 1 187 ? 7.426 -6.180 2.549 1.00 35.12 187 ALA A N 1
ATOM 1503 C CA . ALA A 1 187 ? 8.227 -7.102 1.767 1.00 35.12 187 ALA A CA 1
ATOM 1504 C C . ALA A 1 187 ? 8.259 -8.423 2.541 1.00 35.12 187 ALA A C 1
ATOM 1506 O O . ALA A 1 187 ? 9.038 -8.576 3.480 1.00 35.12 187 ALA A O 1
ATOM 1507 N N . LEU A 1 188 ? 7.328 -9.321 2.243 1.00 34.59 188 LEU A N 1
ATOM 1508 C CA . LEU A 1 188 ? 7.414 -10.687 2.730 1.00 34.59 188 LEU A CA 1
ATOM 1509 C C . LEU A 1 188 ? 8.266 -11.442 1.720 1.00 34.59 188 LEU A C 1
ATOM 1511 O O . LEU A 1 188 ? 7.866 -11.565 0.563 1.00 34.59 188 LEU A O 1
ATOM 1515 N N . LEU A 1 189 ? 9.465 -11.809 2.178 1.00 36.69 189 LEU A N 1
ATOM 1516 C CA . LEU A 1 189 ? 10.399 -12.695 1.487 1.00 36.69 189 LEU A CA 1
ATOM 1517 C C . LEU A 1 189 ? 9.747 -14.061 1.245 1.00 36.69 189 LEU A C 1
ATOM 1519 O O . LEU A 1 189 ? 9.042 -14.540 2.166 1.00 36.69 189 LEU A O 1
#

Sequence (189 aa):
MLSTSRTHPINFPDDVFGESFKTFMMKEDMEMIISSKEVSSNCILYYIWHLHRKLIDAKQAERYVFVNPALVSKAGMGEGSKENSFHWVLVTLEMKKMIAYYLDPMACQPCDDLKDIVNMAMRINPPEKQKTSKREPTWVKVVCPRQPGSVECGYYVMRYMKEIIANPNQLTSKLAVFSIWIILGVALL

pLDDT: mean 77.45, std 18.57, range [34.59, 95.5]

Nearest PDB structures (foldseek):
  1euv-assembly1_A  TM=6.174E-01  e=2.485E-04  Saccharomyces cerevisiae
  2hkp-assembly1_A  TM=6.776E-01  e=1.909E-03  Saccharomyces cerevisiae
  2hl9-assembly1_A  TM=6.749E-01  e=3.387E-03  Saccharomyces cerevisiae
  2hl8-assembly1_A  TM=6.970E-01  e=5.290E-03  Saccharomyces cerevisiae
  8hhj-assembly1_A  TM=4.131E-01  e=7.146E-01  Neisseria meningitidis

Solvent-accessible surface area (backbone atoms only — not comparable to full-atom values): 11206 Å² total; per-residue (Å²): 136,83,73,86,77,78,74,66,76,43,77,45,58,35,89,58,51,78,50,63,50,76,49,62,75,55,74,64,56,52,51,24,56,79,65,70,38,57,61,48,71,56,58,52,53,52,50,52,48,53,51,47,51,53,25,50,78,68,74,46,38,84,38,52,40,44,48,60,29,78,70,57,44,64,77,68,71,72,94,76,85,89,63,98,54,76,43,33,35,35,36,42,32,41,56,89,77,38,34,36,38,38,42,38,28,87,65,72,76,89,53,68,58,60,48,51,53,52,47,50,55,46,63,76,61,44,41,88,93,39,74,88,58,88,76,72,58,49,76,39,81,51,94,63,81,63,53,93,70,87,40,45,30,38,58,50,41,54,48,50,54,54,49,41,72,74,41,51,49,78,83,36,95,71,72,76,78,69,44,37,38,40,42,41,34,43,54,53,111

Radius of gyration: 17.16 Å; Cα contacts (8 Å, |Δi|>4): 268; chains: 1; bounding box: 51×34×51 Å

Organism: Vitis vinifera (NCBI:txid29760)